Protein AF-A0A0B8QHE0-F1 (afdb_monomer_lite)

Organism: NCBI:txid1481914

Sequence (255 aa):
MIDMDGERELISIKSGGNVIGGNTIFESTALISLRHGKENTVENNVILGNEKRLTGGMRIYDEDHVIRNNYISGTRGRDGLIEGNADLRGGIVINTGIIDVANGEQLDQAVKGKELNKQWTPKNITIENNTLVDTEWGIVYGNQTHRVSLFNNDEVENIFGGVDIHFKKNLVDNSANPEFVSVRATADFPLKGATYSDEVYVGKVTESQLVDNYSTELPVMTNDRGFESAEGVGADTSKLNIITADVAGPTYVLK

Foldseek 3Di:
DEQQADDQASAEDAEADEEAEQEEAALYLYEHEPFHYEHYEYEQYEAHNVLRANGEYHEDFDEHYEAAQYEHENYHDADDPDAQPLSGGWHYEQAKFQFDVVVPDAQDCPDQLRHRNGTHHYEQYEHFQAEYYQILHAYEWHDGWHASDPPGRDTRDGIATHEQYEYYQAAQDPVVPQQRANYHADPNHQYHNYDYYAAEGAHDHPPCVSPPDYHNDDADWDADVNDTDHPPGHHDCVSHDNDDPVHDDDPDDDD

Secondary structure (DSSP, 8-state):
-BS--SSSEEEEEESSS-EEES-EEES-S-EEEEEE-SS-EEES-EEE-TT-BT---EEE-SBS-EEES-EEES-B-SB-SSTTS--B-SSEEE--BSS-GGGT----TTSTT--TTS----EEEEEES-EEES-SEEEEE-----EEETTEEEEPS--B--EEEEEES-EEE-TTSTTSEEEE--SSSPPBS-EEESEEEESEEETGGGS-SEE-SPP-EEEETTEEEETTBS--GGG-----TTTSS-S----

InterPro domains:
  IPR006626 Parallel beta-helix repeat [SM00710] (37-61)
  IPR006626 Parallel beta-helix repeat [SM00710] (62-96)
  IPR006626 Parallel beta-helix repeat [SM00710] (122-143)
  IPR011050 Pectin lyase fold/virulence factor [SSF51126] (2-182)
  IPR012334 Pectin lyase fold [G3DSA:2.160.20.10] (1-254)
  IPR039513 PL-6 family [PF14592] (4-79)

Structure (mmCIF, N/CA/C/O backbone):
data_AF-A0A0B8QHE0-F1
#
_entry.id   AF-A0A0B8QHE0-F1
#
loop_
_atom_site.group_PDB
_atom_site.id
_atom_site.type_symbol
_atom_site.label_atom_id
_atom_site.label_alt_id
_atom_site.label_comp_id
_atom_site.label_asym_id
_atom_site.label_entity_id
_atom_site.label_seq_id
_atom_site.pdbx_PDB_ins_code
_atom_site.Cartn_x
_atom_site.Cartn_y
_atom_site.Cartn_z
_atom_site.occupancy
_atom_site.B_iso_or_equiv
_atom_site.auth_seq_id
_atom_site.auth_comp_id
_atom_site.auth_asym_id
_atom_site.auth_atom_id
_atom_site.pdbx_PDB_model_num
ATOM 1 N N . MET A 1 1 ? -2.003 -15.040 10.868 1.00 93.31 1 MET A N 1
ATOM 2 C CA . MET A 1 1 ? -0.544 -15.074 10.613 1.00 93.31 1 MET A CA 1
ATOM 3 C C . MET A 1 1 ? 0.130 -14.360 11.769 1.00 93.31 1 MET A C 1
ATOM 5 O O . MET A 1 1 ? -0.325 -13.273 12.098 1.00 93.31 1 MET A O 1
ATOM 9 N N . ILE A 1 2 ? 1.101 -14.993 12.430 1.00 96.88 2 ILE A N 1
ATOM 10 C CA . ILE A 1 2 ? 1.736 -14.502 13.666 1.00 96.88 2 ILE A CA 1
ATOM 11 C C . ILE A 1 2 ? 3.250 -14.660 13.501 1.00 96.88 2 ILE A C 1
ATOM 13 O O . ILE A 1 2 ? 3.669 -15.731 13.064 1.00 96.88 2 ILE A O 1
ATOM 17 N N . ASP A 1 3 ? 4.033 -13.619 13.806 1.00 98.19 3 ASP A N 1
ATOM 18 C CA . ASP A 1 3 ? 5.509 -13.627 13.744 1.00 98.19 3 ASP A CA 1
ATOM 19 C C . ASP A 1 3 ? 6.092 -14.154 12.418 1.00 98.19 3 ASP A C 1
ATOM 21 O O . ASP A 1 3 ? 7.099 -14.867 12.367 1.00 98.19 3 ASP A O 1
ATOM 25 N N . MET A 1 4 ? 5.439 -13.821 11.305 1.00 98.38 4 MET A N 1
ATOM 26 C CA . MET A 1 4 ? 5.862 -14.264 9.979 1.00 98.38 4 MET A CA 1
ATOM 27 C C . MET A 1 4 ? 6.946 -13.327 9.425 1.00 98.38 4 MET A C 1
ATOM 29 O O . MET A 1 4 ? 6.653 -12.397 8.675 1.00 98.38 4 MET A O 1
ATOM 33 N N . ASP A 1 5 ? 8.201 -13.595 9.789 1.00 98.44 5 ASP A N 1
ATOM 34 C CA . ASP A 1 5 ? 9.350 -12.690 9.590 1.00 98.44 5 ASP A CA 1
ATOM 35 C C . ASP A 1 5 ? 10.342 -13.155 8.503 1.00 98.44 5 ASP A C 1
ATOM 37 O O . ASP A 1 5 ? 11.548 -12.926 8.591 1.00 98.44 5 ASP A O 1
ATOM 41 N N . GLY A 1 6 ? 9.859 -13.878 7.490 1.00 98.44 6 GLY A N 1
ATOM 42 C CA . GLY A 1 6 ? 10.731 -14.536 6.509 1.00 98.44 6 GLY A CA 1
ATOM 43 C C . GLY A 1 6 ? 11.486 -13.576 5.581 1.00 98.44 6 GLY A C 1
ATOM 44 O O . GLY A 1 6 ? 12.691 -13.718 5.384 1.00 98.44 6 GLY A O 1
ATOM 45 N N . GLU A 1 7 ? 10.776 -12.622 4.978 1.00 98.50 7 GLU A N 1
ATOM 46 C CA . GLU A 1 7 ? 11.324 -11.647 4.027 1.00 98.50 7 GLU A CA 1
ATOM 47 C C . GLU A 1 7 ? 10.418 -10.400 3.938 1.00 98.50 7 GLU A C 1
ATOM 49 O O . GLU A 1 7 ? 9.557 -10.203 4.788 1.00 98.50 7 GLU A O 1
ATOM 54 N N . ARG A 1 8 ? 10.581 -9.535 2.927 1.00 98.44 8 ARG A N 1
ATOM 55 C CA . ARG A 1 8 ? 9.744 -8.323 2.791 1.00 98.44 8 ARG A CA 1
ATOM 56 C C . ARG A 1 8 ? 8.325 -8.624 2.297 1.00 98.44 8 ARG A C 1
ATOM 58 O O . ARG A 1 8 ? 7.416 -7.839 2.551 1.00 98.44 8 ARG A O 1
ATOM 65 N N . GLU A 1 9 ? 8.134 -9.729 1.578 1.00 98.69 9 GLU A N 1
ATOM 66 C CA . GLU A 1 9 ? 6.853 -10.151 0.998 1.00 98.69 9 GLU A CA 1
ATOM 67 C C . GLU A 1 9 ? 6.228 -11.286 1.835 1.00 98.69 9 GLU A C 1
ATOM 69 O O . GLU A 1 9 ? 6.624 -12.441 1.718 1.00 98.69 9 GLU A O 1
ATOM 74 N N . LEU A 1 10 ? 5.223 -10.974 2.663 1.00 98.69 10 LEU A N 1
ATOM 75 C CA . LEU A 1 10 ? 4.458 -11.965 3.436 1.00 98.69 10 LEU A CA 1
ATOM 76 C C . LEU A 1 10 ? 3.605 -12.843 2.518 1.00 98.69 10 LEU A C 1
ATOM 78 O O . LEU A 1 10 ? 3.578 -14.066 2.631 1.00 98.69 10 LEU A O 1
ATOM 82 N N . ILE A 1 11 ? 2.890 -12.179 1.610 1.00 98.75 11 ILE A N 1
ATOM 83 C CA . ILE A 1 11 ? 2.042 -12.786 0.586 1.00 98.75 11 ILE A CA 1
ATOM 84 C C . ILE A 1 11 ? 2.463 -12.157 -0.737 1.00 98.75 11 ILE A C 1
ATOM 86 O O . ILE A 1 11 ? 2.162 -10.992 -0.987 1.00 98.75 11 ILE A O 1
ATOM 90 N N . SER A 1 12 ? 3.191 -12.904 -1.568 1.00 98.81 12 SER A N 1
ATOM 91 C CA . SER A 1 12 ? 3.683 -12.416 -2.861 1.00 98.81 12 SER A CA 1
ATOM 92 C C . SER A 1 12 ? 2.727 -12.828 -3.981 1.00 98.81 12 SER A C 1
ATOM 94 O O . SER A 1 12 ? 2.722 -13.980 -4.419 1.00 98.81 12 SER A O 1
ATOM 96 N N . ILE A 1 13 ? 1.901 -11.887 -4.436 1.00 98.81 13 ILE A N 1
ATOM 97 C CA . ILE A 1 13 ? 0.932 -12.103 -5.514 1.00 98.81 13 ILE A CA 1
ATOM 98 C C . ILE A 1 13 ? 1.615 -11.882 -6.858 1.00 98.81 13 ILE A C 1
ATOM 100 O O . ILE A 1 13 ? 2.213 -10.831 -7.089 1.00 98.81 13 ILE A O 1
ATOM 104 N N . LYS A 1 14 ? 1.553 -12.896 -7.727 1.00 98.75 14 LYS A N 1
ATOM 105 C CA . LYS A 1 14 ? 2.216 -12.910 -9.043 1.00 98.75 14 LYS A CA 1
ATOM 106 C C . LYS A 1 14 ? 1.284 -13.357 -10.177 1.00 98.75 14 LYS A C 1
ATOM 108 O O . LYS A 1 14 ? 1.723 -13.959 -11.153 1.00 98.75 14 LYS A O 1
ATOM 113 N N . SER A 1 15 ? -0.008 -13.105 -10.011 1.00 98.81 15 SER A N 1
ATOM 114 C CA . SER A 1 15 ? -1.093 -13.393 -10.952 1.00 98.81 15 SER A CA 1
ATOM 115 C C . SER A 1 15 ? -2.196 -12.341 -10.777 1.00 98.81 15 SER A C 1
ATOM 117 O O . SER A 1 15 ? -2.111 -11.509 -9.872 1.00 98.81 15 SER A O 1
ATOM 119 N N . GLY A 1 16 ? -3.198 -12.338 -11.659 1.00 98.69 16 GLY A N 1
ATOM 120 C CA . GLY A 1 16 ? -4.299 -11.374 -11.602 1.00 98.69 16 GLY A CA 1
ATOM 121 C C . GLY A 1 16 ? -5.619 -11.943 -11.086 1.00 98.69 16 GLY A C 1
ATOM 122 O O . GLY A 1 16 ? -5.803 -13.161 -11.072 1.00 98.69 16 GLY A O 1
ATOM 123 N N . GLY A 1 17 ? -6.530 -11.054 -10.683 1.00 98.56 17 GLY A N 1
ATOM 124 C CA . GLY A 1 17 ? -7.884 -11.402 -10.238 1.00 98.56 17 GLY A CA 1
ATOM 125 C C . GLY A 1 17 ? -7.958 -12.087 -8.869 1.00 98.56 17 GLY A C 1
ATOM 126 O O . GLY A 1 17 ? -8.939 -12.771 -8.575 1.00 98.56 17 GLY A O 1
ATOM 127 N N . ASN A 1 18 ? -6.919 -11.969 -8.037 1.00 98.88 18 ASN A N 1
ATOM 128 C CA . ASN A 1 18 ? -6.885 -12.613 -6.725 1.00 98.88 18 ASN A CA 1
ATOM 129 C C . ASN A 1 18 ? -7.578 -11.758 -5.658 1.00 98.88 18 ASN A C 1
ATOM 131 O O . ASN A 1 18 ? -7.559 -10.528 -5.712 1.00 98.88 18 ASN A O 1
ATOM 135 N N . VAL A 1 19 ? -8.098 -12.421 -4.623 1.00 98.81 19 VAL A N 1
ATOM 136 C CA . VAL A 1 19 ? -8.623 -11.771 -3.416 1.00 98.81 19 VAL A CA 1
ATOM 137 C C . VAL A 1 19 ? -7.751 -12.141 -2.220 1.00 98.81 19 VAL A C 1
ATOM 139 O O . VAL A 1 19 ? -7.554 -13.317 -1.920 1.00 98.81 19 VAL A O 1
ATOM 142 N N . ILE A 1 20 ? -7.249 -11.123 -1.527 1.00 98.81 20 ILE A N 1
ATOM 143 C CA . ILE A 1 20 ? -6.460 -11.224 -0.304 1.00 98.81 20 ILE A CA 1
ATOM 144 C C . ILE A 1 20 ? -7.233 -10.479 0.777 1.00 98.81 20 ILE A C 1
ATOM 146 O O . ILE A 1 20 ? -7.034 -9.280 0.982 1.00 98.81 20 ILE A O 1
ATOM 150 N N . GLY A 1 21 ? -8.155 -11.172 1.447 1.00 98.31 21 GLY A N 1
ATOM 151 C CA . GLY A 1 21 ? -9.043 -10.503 2.389 1.00 98.31 21 GLY A CA 1
ATOM 152 C C . GLY A 1 21 ? -9.422 -11.278 3.637 1.00 98.31 21 GLY A C 1
ATOM 153 O O . GLY A 1 21 ? -9.330 -12.503 3.677 1.00 98.31 21 GLY A O 1
ATOM 154 N N . GLY A 1 22 ? -9.826 -10.528 4.667 1.00 98.50 22 GLY A N 1
ATOM 155 C CA . GLY A 1 22 ? -10.269 -11.064 5.959 1.00 98.50 22 GLY A CA 1
ATOM 156 C C . GLY A 1 22 ? -9.159 -11.678 6.817 1.00 98.50 22 GLY A C 1
ATOM 157 O O . GLY A 1 22 ? -9.446 -12.439 7.739 1.00 98.50 22 GLY A O 1
ATOM 158 N N . ASN A 1 23 ? -7.888 -11.403 6.516 1.00 98.81 23 ASN A N 1
ATOM 159 C CA . ASN A 1 23 ? -6.771 -11.983 7.254 1.00 98.81 23 ASN A CA 1
ATOM 160 C C . ASN A 1 23 ? -6.470 -11.183 8.524 1.00 98.81 23 ASN A C 1
ATOM 162 O O . ASN A 1 23 ? -6.482 -9.954 8.500 1.00 98.81 23 ASN A O 1
ATOM 166 N N . THR A 1 24 ? -6.078 -11.873 9.599 1.00 98.81 24 THR A N 1
ATOM 167 C CA . THR A 1 24 ? -5.360 -11.250 10.721 1.00 98.81 24 THR A CA 1
ATOM 168 C C . THR A 1 24 ? -3.862 -11.500 10.590 1.00 98.81 24 THR A C 1
ATOM 170 O O . THR A 1 24 ? -3.414 -12.654 10.541 1.00 98.81 24 THR A O 1
ATOM 173 N N . ILE A 1 25 ? -3.092 -10.416 10.532 1.00 98.88 25 ILE A N 1
ATOM 174 C CA . ILE A 1 25 ? -1.627 -10.410 10.487 1.00 98.88 25 ILE A CA 1
ATOM 175 C C . ILE A 1 25 ? -1.144 -9.719 11.757 1.00 98.88 25 ILE A C 1
ATOM 177 O O . ILE A 1 25 ? -1.375 -8.529 11.926 1.00 98.88 25 ILE A O 1
ATOM 181 N N . PHE A 1 26 ? -0.507 -10.464 12.653 1.00 98.88 26 PHE A N 1
ATOM 182 C CA . PHE A 1 26 ? -0.060 -9.979 13.956 1.00 98.88 26 PHE A CA 1
ATOM 183 C C . PHE A 1 26 ? 1.462 -10.087 14.053 1.00 98.88 26 PHE A C 1
ATOM 185 O O . PHE A 1 26 ? 2.026 -11.126 13.700 1.00 98.88 26 PHE A O 1
ATOM 192 N N . GLU A 1 27 ? 2.122 -9.004 14.469 1.00 98.69 27 GLU A N 1
ATOM 193 C CA . GLU A 1 27 ? 3.571 -8.946 14.724 1.00 98.69 27 GLU A CA 1
ATOM 194 C C . GLU A 1 27 ? 4.434 -9.528 13.589 1.00 98.69 27 GLU A C 1
ATOM 196 O O . GLU A 1 27 ? 5.489 -10.111 13.808 1.00 98.69 27 GLU A O 1
ATOM 201 N N . SER A 1 28 ? 3.995 -9.397 12.337 1.00 98.81 28 SER A N 1
ATOM 202 C CA . SER A 1 28 ? 4.704 -9.974 11.191 1.00 98.81 28 SER A CA 1
ATOM 203 C C . SER A 1 28 ? 5.486 -8.893 10.455 1.00 98.81 28 SER A C 1
ATOM 205 O O . SER A 1 28 ? 4.917 -7.920 9.959 1.00 98.81 28 SER A O 1
ATOM 207 N N . THR A 1 29 ? 6.801 -9.058 10.368 1.00 98.44 29 THR A N 1
ATOM 208 C CA . THR A 1 29 ? 7.733 -8.102 9.747 1.00 98.44 29 THR A CA 1
ATOM 209 C C . THR A 1 29 ? 7.825 -8.295 8.231 1.00 98.44 29 THR A C 1
ATOM 211 O O . THR A 1 29 ? 8.901 -8.262 7.636 1.00 98.44 29 THR A O 1
ATOM 214 N N . ALA A 1 30 ? 6.680 -8.502 7.587 1.00 98.44 30 ALA A N 1
ATOM 215 C CA . ALA A 1 30 ? 6.549 -8.767 6.162 1.00 98.44 30 ALA A CA 1
ATOM 216 C C . ALA A 1 30 ? 5.221 -8.182 5.650 1.00 98.44 30 ALA A C 1
ATOM 218 O O . ALA A 1 30 ? 4.232 -8.157 6.381 1.00 98.44 30 ALA A O 1
ATOM 219 N N . LEU A 1 31 ? 5.186 -7.698 4.404 1.00 98.88 31 LEU A N 1
ATOM 220 C CA . LEU A 1 31 ? 4.044 -6.965 3.840 1.00 98.88 31 LEU A CA 1
ATOM 221 C C . LEU A 1 31 ? 3.271 -7.820 2.830 1.00 98.88 31 LEU A C 1
ATOM 223 O O . LEU A 1 31 ? 3.856 -8.627 2.103 1.00 98.88 31 LEU A O 1
ATOM 227 N N . ILE A 1 32 ? 1.962 -7.593 2.700 1.00 98.94 32 ILE A N 1
ATOM 228 C CA . ILE A 1 32 ? 1.207 -8.075 1.534 1.00 98.94 32 ILE A CA 1
ATOM 229 C C . ILE A 1 32 ? 1.806 -7.409 0.288 1.00 98.94 32 ILE A C 1
ATOM 231 O O . ILE A 1 32 ? 1.894 -6.186 0.214 1.00 98.94 32 ILE A O 1
ATOM 235 N N . SER A 1 33 ? 2.245 -8.191 -0.694 1.00 98.94 33 SER A N 1
ATOM 236 C CA . SER A 1 33 ? 2.970 -7.682 -1.856 1.00 98.94 33 SER A CA 1
ATOM 237 C C . SER A 1 33 ? 2.224 -8.020 -3.137 1.00 98.94 33 SER A C 1
ATOM 239 O O . SER A 1 33 ? 2.295 -9.147 -3.631 1.00 98.94 33 SER A O 1
ATOM 241 N N . LEU A 1 34 ? 1.560 -7.019 -3.716 1.00 98.94 34 LEU A N 1
ATOM 242 C CA . LEU A 1 34 ? 1.032 -7.098 -5.076 1.00 98.94 34 LEU A CA 1
ATOM 243 C C . LEU A 1 34 ? 2.216 -6.940 -6.024 1.00 98.94 34 LEU A C 1
ATOM 245 O O . LEU A 1 34 ? 2.633 -5.830 -6.336 1.00 98.94 34 LEU A O 1
ATOM 249 N N . ARG A 1 35 ? 2.879 -8.061 -6.328 1.00 98.88 35 ARG A N 1
ATOM 250 C CA . ARG A 1 35 ? 4.207 -8.063 -6.944 1.00 98.88 35 ARG A CA 1
ATOM 251 C C . ARG A 1 35 ? 4.134 -8.100 -8.467 1.00 98.88 35 ARG A C 1
ATOM 253 O O . ARG A 1 35 ? 4.940 -7.418 -9.098 1.00 98.88 35 ARG A O 1
ATOM 260 N N . HIS A 1 36 ? 3.224 -8.897 -9.022 1.00 98.75 36 HIS A N 1
ATOM 261 C CA . HIS A 1 36 ? 2.894 -8.963 -10.448 1.00 98.75 36 HIS A CA 1
ATOM 262 C C . HIS A 1 36 ? 1.441 -9.408 -10.654 1.00 98.75 36 HIS A C 1
ATOM 264 O O . HIS A 1 36 ? 0.880 -10.114 -9.814 1.00 98.75 36 HIS A O 1
ATOM 270 N N . GLY A 1 37 ? 0.902 -9.112 -11.835 1.00 98.31 37 GLY A N 1
ATOM 271 C CA . GLY A 1 37 ? -0.467 -9.439 -12.222 1.00 98.31 37 GLY A CA 1
ATOM 272 C C . GLY A 1 37 ? -1.431 -8.329 -11.820 1.00 98.31 37 GLY A C 1
ATOM 273 O O . GLY A 1 37 ? -1.129 -7.571 -10.910 1.00 98.31 37 GLY A O 1
ATOM 274 N N . LYS A 1 38 ? -2.565 -8.228 -12.520 1.00 98.88 38 LYS A N 1
ATOM 275 C CA . LYS A 1 38 ? -3.510 -7.094 -12.467 1.00 98.88 38 LYS A CA 1
ATOM 276 C C . LYS A 1 38 ? -4.799 -7.434 -11.721 1.00 98.88 38 LYS A C 1
ATOM 278 O O . LYS A 1 38 ? -5.081 -8.606 -11.494 1.00 98.88 38 LYS A O 1
ATOM 283 N N . GLU A 1 39 ? -5.597 -6.433 -11.364 1.00 98.81 39 GLU A N 1
ATOM 284 C CA . GLU A 1 39 ? -6.972 -6.644 -10.862 1.00 98.81 39 GLU A CA 1
ATOM 285 C C . GLU A 1 39 ? -7.056 -7.450 -9.546 1.00 98.81 39 GLU A C 1
ATOM 287 O O . GLU A 1 39 ? -7.991 -8.211 -9.303 1.00 98.81 39 GLU A O 1
ATOM 292 N N . ASN A 1 40 ? -6.054 -7.319 -8.675 1.00 98.94 40 ASN A N 1
ATOM 293 C CA . ASN A 1 40 ? -6.068 -7.930 -7.348 1.00 98.94 40 ASN A CA 1
ATOM 294 C C . ASN A 1 40 ? -6.814 -7.051 -6.335 1.00 98.94 40 ASN A C 1
ATOM 296 O O . ASN A 1 40 ? -6.691 -5.827 -6.346 1.00 98.94 40 ASN A O 1
ATOM 300 N N . THR A 1 41 ? -7.538 -7.684 -5.415 1.00 98.94 41 THR A N 1
ATOM 301 C CA . THR A 1 41 ? -8.246 -7.009 -4.320 1.00 98.94 41 THR A CA 1
ATOM 302 C C . THR A 1 41 ? -7.621 -7.373 -2.976 1.00 98.94 41 THR A C 1
ATOM 304 O O . THR A 1 41 ? -7.530 -8.552 -2.634 1.00 98.94 41 THR A O 1
ATOM 307 N N . VAL A 1 42 ? -7.217 -6.370 -2.194 1.00 98.94 42 VAL A N 1
ATOM 308 C CA . VAL A 1 42 ? -6.755 -6.510 -0.805 1.00 98.94 42 VAL A CA 1
ATOM 309 C C . VAL A 1 42 ? -7.776 -5.834 0.102 1.00 98.94 42 VAL A C 1
ATOM 311 O O . VAL A 1 42 ? -7.823 -4.602 0.160 1.00 98.94 42 VAL A O 1
ATOM 314 N N . GLU A 1 43 ? -8.615 -6.618 0.786 1.00 98.88 43 GLU A N 1
ATOM 315 C CA . GLU A 1 43 ? -9.741 -6.047 1.533 1.00 98.88 43 GLU A CA 1
ATOM 316 C C . GLU A 1 43 ? -10.054 -6.667 2.896 1.00 98.88 43 GLU A C 1
ATOM 318 O O . GLU A 1 43 ? -9.880 -7.860 3.116 1.00 98.88 43 GLU A O 1
ATOM 323 N N . ASN A 1 44 ? -10.579 -5.858 3.820 1.00 98.88 44 ASN A N 1
ATOM 324 C CA . ASN A 1 44 ? -11.037 -6.306 5.144 1.00 98.88 44 ASN A CA 1
ATOM 325 C C . ASN A 1 44 ? -9.956 -7.016 5.983 1.00 98.88 44 ASN A C 1
ATOM 327 O O . ASN A 1 44 ? -10.277 -7.832 6.847 1.00 98.88 44 ASN A O 1
ATOM 331 N N . ASN A 1 45 ? -8.671 -6.758 5.722 1.00 98.94 45 ASN A N 1
ATOM 332 C CA . ASN A 1 45 ? -7.591 -7.320 6.527 1.00 98.94 45 ASN A CA 1
ATOM 333 C C . ASN A 1 45 ? -7.405 -6.510 7.812 1.00 98.94 45 ASN A C 1
ATOM 335 O O . ASN A 1 45 ? -7.521 -5.284 7.808 1.00 98.94 45 ASN A O 1
ATOM 339 N N . VAL A 1 46 ? -7.060 -7.205 8.893 1.00 98.88 46 VAL A N 1
ATOM 340 C CA . VAL A 1 46 ? -6.673 -6.624 10.180 1.00 98.88 46 VAL A CA 1
ATOM 341 C C . VAL A 1 46 ? -5.182 -6.876 10.380 1.00 98.88 46 VAL A C 1
ATOM 343 O O . VAL A 1 46 ? -4.749 -8.011 10.584 1.00 98.88 46 VAL A O 1
ATOM 346 N N . ILE A 1 47 ? -4.385 -5.817 10.286 1.00 98.94 47 ILE A N 1
ATOM 347 C CA . ILE A 1 47 ? -2.926 -5.856 10.358 1.00 98.94 47 ILE A CA 1
ATOM 348 C C . ILE A 1 47 ? -2.488 -5.131 11.626 1.00 98.94 47 ILE A C 1
ATOM 350 O O . ILE A 1 47 ? -2.663 -3.925 11.762 1.00 98.94 47 ILE A O 1
ATOM 354 N N . LEU A 1 48 ? -1.925 -5.881 12.563 1.00 98.88 48 LEU A N 1
ATOM 355 C CA . LEU A 1 48 ? -1.551 -5.426 13.893 1.00 98.88 48 LEU A CA 1
ATOM 356 C C . LEU A 1 48 ? -0.037 -5.566 14.040 1.00 98.88 48 LEU A C 1
ATOM 358 O O . LEU A 1 48 ? 0.480 -6.650 14.310 1.00 98.88 48 LEU A O 1
ATOM 362 N N . GLY A 1 49 ? 0.680 -4.466 13.830 1.00 98.88 49 GLY A N 1
ATOM 363 C CA . GLY A 1 49 ? 2.131 -4.419 13.980 1.00 98.88 49 GLY A CA 1
ATOM 364 C C . GLY A 1 49 ? 2.588 -4.552 15.433 1.00 98.88 49 GLY A C 1
ATOM 365 O O . GLY A 1 49 ? 3.694 -5.031 15.667 1.00 98.88 49 GLY A O 1
ATOM 366 N N . ASN A 1 50 ? 1.735 -4.162 16.389 1.00 98.69 50 ASN A N 1
ATOM 367 C CA . ASN A 1 50 ? 2.022 -4.149 17.830 1.00 98.69 50 ASN A CA 1
ATOM 368 C C . ASN A 1 50 ? 3.388 -3.523 18.161 1.00 98.69 50 ASN A C 1
ATOM 370 O O . ASN A 1 50 ? 4.166 -4.030 18.964 1.00 98.69 50 ASN A O 1
ATOM 374 N N . GLU A 1 51 ? 3.713 -2.445 17.451 1.00 98.81 51 GLU A N 1
ATOM 375 C CA . GLU A 1 51 ? 4.953 -1.682 17.568 1.00 98.81 51 GLU A CA 1
ATOM 376 C C . GLU A 1 51 ? 6.237 -2.460 17.232 1.00 98.81 51 GLU A C 1
ATOM 378 O O . GLU A 1 51 ? 7.350 -1.942 17.368 1.00 98.81 51 GLU A O 1
ATOM 383 N N . LYS A 1 52 ? 6.123 -3.695 16.731 1.00 98.81 52 LYS A N 1
ATOM 384 C CA . LYS A 1 52 ? 7.277 -4.485 16.313 1.00 98.81 52 LYS A CA 1
ATOM 385 C C . LYS A 1 52 ? 7.947 -3.820 15.114 1.00 98.81 52 LYS A C 1
ATOM 387 O O . LYS A 1 52 ? 7.307 -3.440 14.131 1.00 98.81 52 LYS A O 1
ATOM 392 N N . ARG A 1 53 ? 9.272 -3.684 15.187 1.00 98.56 53 ARG A N 1
ATOM 393 C CA . ARG A 1 53 ? 10.094 -3.047 14.150 1.00 98.56 53 ARG A CA 1
ATOM 394 C C . ARG A 1 53 ? 9.934 -3.756 12.799 1.00 98.56 53 ARG A C 1
ATOM 396 O O . ARG A 1 53 ? 9.953 -4.979 12.748 1.00 98.56 53 ARG A O 1
ATOM 403 N N . LEU A 1 54 ? 9.892 -2.981 11.715 1.00 98.62 54 LEU A N 1
ATOM 404 C CA . LEU A 1 54 ? 9.762 -3.434 10.321 1.00 98.62 54 LEU A CA 1
ATOM 405 C C . LEU A 1 54 ? 8.425 -4.114 9.983 1.00 98.62 54 LEU A C 1
ATOM 407 O O . LEU A 1 54 ? 8.319 -4.787 8.957 1.00 98.62 54 LEU A O 1
ATOM 411 N N . THR A 1 55 ? 7.397 -3.931 10.802 1.00 98.88 55 THR A N 1
ATOM 412 C CA . THR A 1 55 ? 6.022 -4.286 10.433 1.00 98.88 55 THR A CA 1
ATOM 413 C C . THR A 1 55 ? 5.454 -3.286 9.425 1.00 98.88 55 THR A C 1
ATOM 415 O O . THR A 1 55 ? 5.912 -2.151 9.308 1.00 98.88 55 THR A O 1
ATOM 418 N N . GLY A 1 56 ? 4.445 -3.707 8.672 1.00 98.81 56 GLY A N 1
ATOM 419 C CA . GLY A 1 56 ? 3.777 -2.873 7.679 1.00 98.81 56 GLY A CA 1
ATOM 420 C C . GLY A 1 56 ? 2.500 -3.539 7.190 1.00 98.81 56 GLY A C 1
ATOM 421 O O . GLY A 1 56 ? 2.171 -4.642 7.622 1.00 98.81 56 GLY A O 1
ATOM 422 N N . GLY A 1 57 ? 1.783 -2.872 6.289 1.00 98.88 57 GLY A N 1
ATOM 423 C CA . GLY A 1 57 ? 0.579 -3.425 5.679 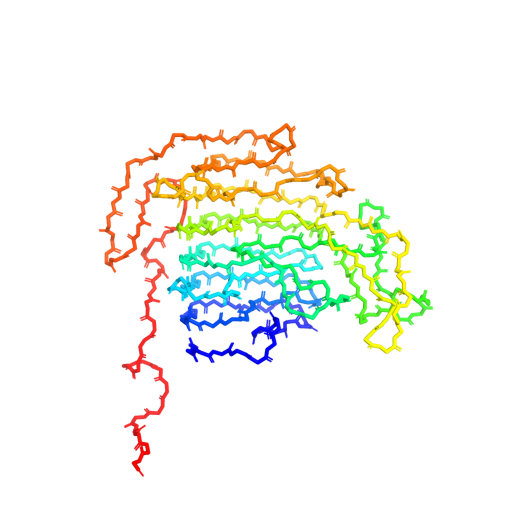1.00 98.88 57 GLY A CA 1
ATOM 424 C C . GLY A 1 57 ? 0.869 -4.063 4.330 1.00 98.88 57 GLY A C 1
ATOM 425 O O . GLY A 1 57 ? 1.037 -5.280 4.221 1.00 98.88 57 GLY A O 1
ATOM 426 N N . MET A 1 58 ? 0.923 -3.239 3.286 1.00 98.81 58 MET A N 1
ATOM 427 C CA . MET A 1 58 ? 1.042 -3.713 1.908 1.00 98.81 58 MET A CA 1
ATOM 428 C C . MET A 1 58 ? 1.911 -2.832 1.016 1.00 98.81 58 MET A C 1
ATOM 430 O O . MET A 1 58 ? 2.094 -1.645 1.277 1.00 98.81 58 MET A O 1
ATOM 434 N N . ARG A 1 59 ? 2.420 -3.428 -0.065 1.00 98.94 59 ARG A N 1
ATOM 435 C CA . ARG A 1 59 ? 3.220 -2.773 -1.104 1.00 98.94 59 ARG A CA 1
ATOM 436 C C . ARG A 1 59 ? 2.747 -3.166 -2.499 1.00 98.94 59 ARG A C 1
ATOM 438 O O . ARG A 1 59 ? 2.407 -4.326 -2.740 1.00 98.94 59 ARG A O 1
ATOM 445 N N . ILE A 1 60 ? 2.731 -2.193 -3.404 1.00 98.94 60 ILE A N 1
ATOM 446 C CA . ILE A 1 60 ? 1.935 -2.260 -4.632 1.00 98.94 60 ILE A CA 1
ATOM 447 C C . ILE A 1 60 ? 2.820 -2.053 -5.864 1.00 98.94 60 ILE A C 1
ATOM 449 O O . ILE A 1 60 ? 3.570 -1.081 -5.929 1.00 98.94 60 ILE A O 1
ATOM 453 N N . TYR A 1 61 ? 2.714 -2.969 -6.824 1.00 98.94 61 TYR A N 1
ATOM 454 C CA . TYR A 1 61 ? 3.126 -2.862 -8.228 1.00 98.94 61 TYR A CA 1
ATOM 455 C C . TYR A 1 61 ? 1.917 -3.132 -9.130 1.00 98.94 61 TYR A C 1
ATOM 457 O O . TYR A 1 61 ? 0.880 -3.544 -8.623 1.00 98.94 61 TYR A O 1
ATOM 465 N N . ASP A 1 62 ? 2.099 -2.988 -10.446 1.00 98.88 62 ASP A N 1
ATOM 466 C CA . ASP A 1 62 ? 1.140 -3.423 -11.477 1.00 98.88 62 ASP A CA 1
ATOM 467 C C . ASP A 1 62 ? -0.201 -2.656 -11.442 1.00 98.88 62 ASP A C 1
ATOM 469 O O . ASP A 1 62 ? -0.286 -1.587 -10.841 1.00 98.88 62 ASP A O 1
ATOM 473 N N . GLU A 1 63 ? -1.212 -3.109 -12.186 1.00 98.94 63 GLU A N 1
ATOM 474 C CA . GLU A 1 63 ? -2.388 -2.284 -12.511 1.00 98.94 63 GLU A CA 1
ATOM 475 C C . GLU A 1 63 ? -3.713 -2.781 -11.904 1.00 98.94 63 GLU A C 1
ATOM 477 O O . GLU A 1 63 ? -3.897 -3.965 -11.598 1.00 98.94 63 GLU A O 1
ATOM 482 N N . ASP A 1 64 ? -4.665 -1.853 -11.779 1.00 98.94 64 ASP A N 1
ATOM 483 C CA . ASP A 1 64 ? -6.094 -2.115 -11.540 1.00 98.94 64 ASP A CA 1
ATOM 484 C C . ASP A 1 64 ? -6.418 -2.731 -10.168 1.00 98.94 64 ASP A C 1
ATOM 486 O O . ASP A 1 64 ? -7.419 -3.424 -9.982 1.00 98.94 64 ASP A O 1
ATOM 490 N N . HIS A 1 65 ? -5.549 -2.521 -9.182 1.00 98.94 65 HIS A N 1
ATOM 491 C CA . HIS A 1 65 ? -5.730 -3.063 -7.839 1.00 98.94 65 HIS A CA 1
ATOM 492 C C . HIS A 1 65 ? -6.730 -2.270 -7.005 1.00 98.94 65 HIS A C 1
ATOM 494 O O . HIS A 1 65 ? -6.814 -1.044 -7.089 1.00 98.94 65 HIS A O 1
ATOM 500 N N . VAL A 1 66 ? -7.431 -2.985 -6.126 1.00 98.94 66 VAL A N 1
ATOM 501 C CA . VAL A 1 66 ? -8.344 -2.404 -5.140 1.00 98.94 66 VAL A CA 1
ATOM 502 C C . VAL A 1 66 ? -7.821 -2.693 -3.741 1.00 98.94 66 VAL A C 1
ATOM 504 O O . VAL A 1 66 ? -7.705 -3.847 -3.332 1.00 98.94 66 VAL A O 1
ATOM 507 N N . ILE A 1 67 ? -7.530 -1.636 -2.993 1.00 98.94 67 ILE A N 1
ATOM 508 C CA . ILE A 1 67 ? -7.078 -1.668 -1.607 1.00 98.94 67 ILE A CA 1
ATOM 509 C C . ILE A 1 67 ? -8.169 -1.048 -0.746 1.00 98.94 67 ILE A C 1
ATOM 511 O O . ILE A 1 67 ? -8.337 0.175 -0.734 1.00 98.94 67 ILE A O 1
ATOM 515 N N . ARG A 1 68 ? -8.941 -1.882 -0.045 1.00 98.94 68 ARG A N 1
ATOM 516 C CA . ARG A 1 68 ? -10.186 -1.418 0.567 1.00 98.94 68 ARG A CA 1
ATOM 517 C C . ARG A 1 68 ? -10.442 -1.919 1.975 1.00 98.94 68 ARG A C 1
ATOM 519 O O . ARG A 1 68 ? -10.354 -3.111 2.236 1.00 98.94 68 ARG A O 1
ATOM 526 N N . ASN A 1 69 ? -10.911 -1.037 2.854 1.00 98.94 69 ASN A N 1
ATOM 527 C CA . ASN A 1 69 ? -11.452 -1.439 4.157 1.00 98.94 69 ASN A CA 1
ATOM 528 C C . ASN A 1 69 ? -10.460 -2.243 5.010 1.00 98.94 69 ASN A C 1
ATOM 530 O O . ASN A 1 69 ? -10.860 -3.129 5.758 1.00 98.94 69 ASN A O 1
ATOM 534 N N . ASN A 1 70 ? -9.160 -1.981 4.868 1.00 98.94 70 ASN A N 1
ATOM 535 C CA . ASN A 1 70 ? -8.142 -2.597 5.709 1.00 98.94 70 ASN A CA 1
ATOM 536 C C . ASN A 1 70 ? -7.944 -1.757 6.973 1.00 98.94 70 ASN A C 1
ATOM 538 O O . ASN A 1 70 ? -7.973 -0.527 6.916 1.00 98.94 70 ASN A O 1
ATOM 542 N N . TYR A 1 71 ? -7.711 -2.432 8.094 1.00 98.94 71 TYR A N 1
ATOM 543 C CA . TYR A 1 71 ? -7.346 -1.817 9.364 1.00 98.94 71 TYR A CA 1
ATOM 544 C C . TYR A 1 71 ? -5.896 -2.155 9.677 1.00 98.94 71 TYR A C 1
ATOM 546 O O . TYR A 1 71 ? -5.553 -3.329 9.812 1.00 98.94 71 TYR A O 1
ATOM 554 N N . ILE A 1 72 ? -5.040 -1.144 9.761 1.00 98.94 72 ILE A N 1
ATOM 555 C CA . ILE A 1 72 ? -3.595 -1.299 9.929 1.00 98.94 72 ILE A CA 1
ATOM 556 C C . ILE A 1 72 ? -3.186 -0.489 11.148 1.00 98.94 72 ILE A C 1
ATOM 558 O O . ILE A 1 72 ? -3.418 0.714 11.183 1.00 98.94 72 ILE A O 1
ATOM 562 N N . SER A 1 73 ? -2.595 -1.124 12.154 1.00 98.88 73 SER A N 1
ATOM 563 C CA . SER A 1 73 ? -2.306 -0.442 13.411 1.00 98.88 73 SER A CA 1
ATOM 564 C C . SER A 1 73 ? -0.952 -0.796 14.003 1.00 98.88 73 SER A C 1
ATOM 566 O O . SER A 1 73 ? -0.514 -1.947 13.923 1.00 98.88 73 SER A O 1
ATOM 568 N N . GLY A 1 74 ? -0.290 0.200 14.598 1.00 98.81 74 GLY A N 1
ATOM 569 C CA . GLY A 1 74 ? 0.931 0.014 15.379 1.00 98.81 74 GLY A CA 1
ATOM 570 C C . GLY A 1 74 ? 2.122 -0.462 14.548 1.00 98.81 74 GLY A C 1
ATOM 571 O O . GLY A 1 74 ? 2.930 -1.248 15.037 1.00 98.81 74 GLY A O 1
ATOM 572 N N . THR A 1 75 ? 2.223 -0.075 13.273 1.00 98.94 75 THR A N 1
ATOM 573 C CA . THR A 1 75 ? 3.341 -0.492 12.407 1.00 98.94 75 THR A CA 1
ATOM 574 C C . THR A 1 75 ? 4.553 0.429 12.555 1.00 98.94 75 THR A C 1
ATOM 576 O O . THR A 1 75 ? 4.395 1.634 12.782 1.00 98.94 75 THR A O 1
ATOM 579 N N . ARG A 1 76 ? 5.767 -0.119 12.398 1.00 98.88 76 ARG A N 1
ATOM 580 C CA . ARG A 1 76 ? 7.041 0.600 12.603 1.00 98.88 76 ARG A CA 1
ATOM 581 C C . ARG A 1 76 ? 8.075 0.309 11.520 1.00 98.88 76 ARG A C 1
ATOM 583 O O . ARG A 1 76 ? 8.210 -0.825 11.069 1.00 98.88 76 ARG A O 1
ATOM 590 N N . GLY A 1 77 ? 8.930 1.289 11.246 1.00 98.31 77 GLY A N 1
ATOM 591 C CA . GLY A 1 77 ? 10.098 1.187 10.377 1.00 98.31 77 GLY A CA 1
ATOM 592 C C . GLY A 1 77 ? 9.793 1.376 8.890 1.00 98.31 77 GLY A C 1
ATOM 593 O O . GLY A 1 77 ? 8.760 0.951 8.383 1.00 98.31 77 GLY A O 1
ATOM 594 N N . ARG A 1 78 ? 10.738 2.009 8.188 1.00 98.56 78 ARG A N 1
ATOM 595 C CA . ARG A 1 78 ? 10.623 2.347 6.761 1.00 98.56 78 ARG A CA 1
ATOM 596 C C . ARG A 1 78 ? 11.500 1.488 5.865 1.00 98.56 78 ARG A C 1
ATOM 598 O O . ARG A 1 78 ? 11.038 0.986 4.849 1.00 98.56 78 ARG A O 1
ATOM 605 N N . ASP A 1 79 ? 12.768 1.360 6.230 1.00 98.56 79 ASP A N 1
ATOM 606 C CA . ASP A 1 79 ? 13.775 0.753 5.367 1.00 98.56 79 ASP A CA 1
ATOM 607 C C . ASP A 1 79 ? 14.049 -0.674 5.833 1.00 98.56 79 ASP A C 1
ATOM 609 O O . ASP A 1 79 ? 14.424 -0.911 6.987 1.00 98.56 79 ASP A O 1
ATOM 613 N N . GLY A 1 80 ? 13.851 -1.630 4.928 1.00 98.06 80 GLY A N 1
ATOM 614 C CA . GLY A 1 80 ? 14.299 -2.998 5.124 1.00 98.06 80 GLY A CA 1
ATOM 615 C C . GLY A 1 80 ? 15.809 -3.091 5.329 1.00 98.06 80 GLY A C 1
ATOM 616 O O . GLY A 1 80 ? 16.576 -2.219 4.928 1.00 98.06 80 GLY A O 1
ATOM 617 N N . LEU A 1 81 ? 16.254 -4.190 5.937 1.00 97.88 81 LEU A N 1
ATOM 618 C CA . LEU A 1 81 ? 17.667 -4.370 6.292 1.00 97.88 81 LEU A CA 1
ATOM 619 C C . LEU A 1 81 ? 18.571 -4.693 5.091 1.00 97.88 81 LEU A C 1
ATOM 621 O O . LEU A 1 81 ? 19.790 -4.599 5.211 1.00 97.88 81 LEU A O 1
ATOM 625 N N . ILE A 1 82 ? 17.995 -5.116 3.962 1.00 97.94 82 ILE A N 1
ATOM 626 C CA . ILE A 1 82 ? 18.733 -5.516 2.758 1.00 97.94 82 ILE A CA 1
ATOM 627 C C . ILE A 1 82 ? 18.443 -4.513 1.641 1.00 97.94 82 ILE A C 1
ATOM 629 O O . ILE A 1 82 ? 17.333 -4.461 1.106 1.00 97.94 82 ILE A O 1
ATOM 633 N N . GLU A 1 83 ? 19.461 -3.739 1.273 1.00 97.12 83 GLU A N 1
ATOM 634 C CA . GLU A 1 83 ? 19.394 -2.755 0.191 1.00 97.12 83 GLU A CA 1
ATOM 635 C C . GLU A 1 83 ? 19.214 -3.400 -1.196 1.00 97.12 83 GLU A C 1
ATOM 637 O O . GLU A 1 83 ? 19.471 -4.585 -1.404 1.00 97.12 83 GLU A O 1
ATOM 642 N N . GLY A 1 84 ? 18.781 -2.603 -2.179 1.00 95.12 84 GLY A N 1
ATOM 643 C CA . GLY A 1 84 ? 18.678 -3.017 -3.587 1.00 95.12 84 GLY A CA 1
ATOM 644 C C . GLY A 1 84 ? 17.426 -3.827 -3.954 1.00 95.12 84 GLY A C 1
ATOM 645 O O . GLY A 1 84 ? 17.190 -4.077 -5.133 1.00 95.12 84 GLY A O 1
ATOM 646 N N . ASN A 1 85 ? 16.588 -4.183 -2.976 1.00 95.88 85 ASN A N 1
ATOM 647 C CA . ASN A 1 85 ? 15.380 -4.997 -3.184 1.00 95.88 85 ASN A CA 1
ATOM 648 C C . ASN A 1 85 ? 14.067 -4.193 -3.201 1.00 95.88 85 ASN A C 1
ATOM 650 O O . ASN A 1 85 ? 12.982 -4.783 -3.161 1.00 95.88 85 ASN A O 1
ATOM 654 N N . ALA A 1 86 ? 14.157 -2.858 -3.224 1.00 97.56 86 ALA A N 1
ATOM 655 C CA . ALA A 1 86 ? 13.016 -1.951 -3.083 1.00 97.56 86 ALA A CA 1
ATOM 656 C C . ALA A 1 86 ? 12.146 -2.260 -1.839 1.00 97.56 86 ALA A C 1
ATOM 658 O O . ALA A 1 86 ? 10.912 -2.176 -1.890 1.00 97.56 86 ALA A O 1
ATOM 659 N N . ASP A 1 87 ? 12.795 -2.649 -0.731 1.00 98.62 87 ASP A N 1
ATOM 660 C CA . ASP A 1 87 ? 12.173 -2.959 0.564 1.00 98.62 87 ASP A CA 1
ATOM 661 C C . ASP A 1 87 ? 11.864 -1.677 1.349 1.00 98.62 87 ASP A C 1
ATOM 663 O O . ASP A 1 87 ? 12.493 -1.353 2.357 1.00 98.62 87 ASP A O 1
ATOM 667 N N . LEU A 1 88 ? 10.912 -0.923 0.807 1.00 98.81 88 LEU A N 1
ATOM 668 C CA . LEU A 1 88 ? 10.295 0.224 1.451 1.00 98.81 88 LEU A CA 1
ATOM 669 C C . LEU A 1 88 ? 9.004 -0.229 2.134 1.00 98.81 88 LEU A C 1
ATOM 671 O O . LEU A 1 88 ? 8.194 -0.936 1.526 1.00 98.81 88 LEU A O 1
ATOM 675 N N . ARG A 1 89 ? 8.819 0.192 3.383 1.00 98.88 89 ARG A N 1
ATOM 676 C CA . ARG A 1 89 ? 7.745 -0.248 4.273 1.00 98.88 89 ARG A CA 1
ATOM 677 C C . ARG A 1 89 ? 6.907 0.924 4.775 1.00 98.88 89 ARG A C 1
ATOM 679 O O . ARG A 1 89 ? 7.332 2.078 4.754 1.00 98.88 89 ARG A O 1
ATOM 686 N N . GLY A 1 90 ? 5.699 0.582 5.201 1.00 98.88 90 GLY A N 1
ATOM 687 C CA . GLY A 1 90 ? 4.675 1.473 5.728 1.00 98.88 90 GLY A CA 1
ATOM 688 C C . GLY A 1 90 ? 3.335 0.743 5.804 1.00 98.88 90 GLY A C 1
ATOM 689 O O . GLY A 1 90 ? 3.263 -0.463 5.541 1.00 98.88 90 GLY A O 1
ATOM 690 N N . GLY A 1 91 ? 2.268 1.462 6.139 1.00 98.88 91 GLY A N 1
ATOM 691 C CA . GLY A 1 91 ? 0.908 0.936 6.088 1.00 98.88 91 GLY A CA 1
ATOM 692 C C . GLY A 1 91 ? 0.513 0.561 4.659 1.00 98.88 91 GLY A C 1
ATOM 693 O O . GLY A 1 91 ? 0.224 -0.603 4.379 1.00 98.88 91 GLY A O 1
ATOM 694 N N . ILE A 1 92 ? 0.568 1.520 3.732 1.00 98.94 92 ILE A N 1
ATOM 695 C CA . ILE A 1 92 ? 0.282 1.297 2.306 1.00 98.94 92 ILE A CA 1
ATOM 696 C C . ILE A 1 92 ? 1.381 1.948 1.468 1.00 98.94 92 ILE A C 1
ATOM 698 O O . ILE A 1 92 ? 1.516 3.167 1.459 1.00 98.94 92 ILE A O 1
ATOM 702 N N . VAL A 1 93 ? 2.162 1.144 0.747 1.00 98.94 93 VAL A N 1
ATOM 703 C CA . VAL A 1 93 ? 3.284 1.612 -0.079 1.00 98.94 93 VAL A CA 1
ATOM 704 C C . VAL A 1 93 ? 2.938 1.505 -1.563 1.00 98.94 93 VAL A C 1
ATOM 706 O O . VAL A 1 93 ? 2.723 0.409 -2.085 1.00 98.94 93 VAL A O 1
ATOM 709 N N . ILE A 1 94 ? 2.946 2.637 -2.264 1.00 98.94 94 ILE A N 1
ATOM 71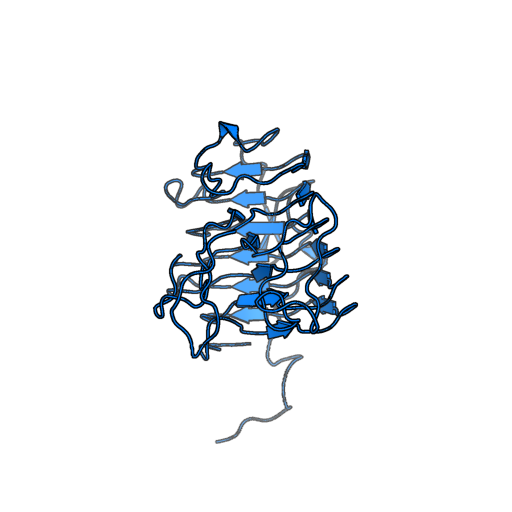0 C CA . ILE A 1 94 ? 2.827 2.699 -3.724 1.00 98.94 94 ILE A CA 1
ATOM 711 C C . ILE A 1 94 ? 4.247 2.701 -4.288 1.00 98.94 94 ILE A C 1
ATOM 713 O O . ILE A 1 94 ? 4.920 3.727 -4.230 1.00 98.94 94 ILE A O 1
ATOM 717 N N . ASN A 1 95 ? 4.746 1.562 -4.775 1.00 98.94 95 ASN A N 1
ATOM 718 C CA . ASN A 1 95 ? 6.145 1.470 -5.202 1.00 98.94 95 ASN A CA 1
ATOM 719 C C . ASN A 1 95 ? 6.411 2.307 -6.462 1.00 98.94 95 ASN A C 1
ATOM 721 O O . ASN A 1 95 ? 5.524 2.517 -7.286 1.00 98.94 95 ASN A O 1
ATOM 725 N N . THR A 1 96 ? 7.663 2.714 -6.660 1.00 98.88 96 THR A N 1
ATOM 726 C CA . THR A 1 96 ? 8.136 3.108 -7.995 1.00 98.88 96 THR A CA 1
ATOM 727 C C . THR A 1 96 ? 8.303 1.882 -8.885 1.00 98.88 96 THR A C 1
ATOM 729 O O . THR A 1 96 ? 8.609 0.806 -8.374 1.00 98.88 96 THR A O 1
ATOM 732 N N . GLY A 1 97 ? 8.182 2.028 -10.204 1.00 98.81 97 GLY A N 1
ATOM 733 C CA . GLY A 1 97 ? 8.527 0.988 -11.181 1.00 98.81 97 GLY A CA 1
ATOM 734 C C . GLY A 1 97 ? 9.525 1.471 -12.230 1.00 98.81 97 GLY A C 1
ATOM 735 O O . GLY A 1 97 ? 10.068 2.569 -12.121 1.00 98.81 97 GLY A O 1
ATOM 736 N N . ILE A 1 98 ? 9.782 0.635 -13.238 1.00 98.75 98 ILE A N 1
ATOM 737 C CA . ILE A 1 98 ? 10.811 0.880 -14.268 1.00 98.75 98 ILE A CA 1
ATOM 738 C C . ILE A 1 98 ? 10.238 1.135 -15.673 1.00 98.75 98 ILE A C 1
ATOM 740 O O . ILE A 1 98 ? 10.981 1.162 -16.659 1.00 98.75 98 ILE A O 1
ATOM 744 N N . ILE A 1 99 ? 8.913 1.267 -15.781 1.00 98.75 99 ILE A N 1
ATOM 745 C CA . ILE A 1 99 ? 8.212 1.453 -17.056 1.00 98.75 99 ILE A CA 1
ATOM 746 C C . ILE A 1 99 ? 7.258 2.645 -17.036 1.00 98.75 99 ILE A C 1
ATOM 748 O O . ILE A 1 99 ? 6.617 2.935 -16.024 1.00 98.75 99 ILE A O 1
ATOM 752 N N . ASP A 1 100 ? 7.143 3.319 -18.176 1.00 98.62 100 ASP A N 1
ATOM 753 C CA . ASP A 1 100 ? 6.310 4.509 -18.343 1.00 98.62 100 ASP A CA 1
ATOM 754 C C . ASP A 1 100 ? 4.846 4.147 -18.635 1.00 98.62 100 ASP A C 1
ATOM 756 O O . ASP A 1 100 ? 4.333 4.282 -19.750 1.00 98.62 100 ASP A O 1
ATOM 760 N N . VAL A 1 101 ? 4.152 3.654 -17.609 1.00 98.75 101 VAL A N 1
ATOM 761 C CA . VAL A 1 101 ? 2.755 3.195 -17.716 1.00 98.75 101 VAL A CA 1
ATOM 762 C C . VAL A 1 101 ? 1.768 4.312 -18.065 1.00 98.75 101 VAL A C 1
ATOM 764 O O . VAL A 1 101 ? 0.692 4.015 -18.589 1.00 98.75 101 VAL A O 1
ATOM 767 N N . ALA A 1 102 ? 2.142 5.581 -17.846 1.00 98.38 102 ALA A N 1
ATOM 768 C CA . ALA A 1 102 ? 1.374 6.748 -18.290 1.00 98.38 102 ALA A CA 1
ATOM 769 C C . ALA A 1 102 ? 1.308 6.843 -19.823 1.00 98.38 102 ALA A C 1
ATOM 771 O O . ALA A 1 102 ? 0.332 7.345 -20.371 1.00 98.38 102 ALA A O 1
ATOM 772 N N . ASN A 1 103 ? 2.325 6.320 -20.511 1.00 98.38 103 ASN A N 1
ATOM 773 C CA . ASN A 1 103 ? 2.399 6.243 -21.968 1.00 98.38 103 ASN A CA 1
ATOM 774 C C . ASN A 1 103 ? 2.134 4.820 -22.496 1.00 98.38 103 ASN A C 1
ATOM 776 O O . ASN A 1 103 ? 2.457 4.506 -23.641 1.00 98.38 103 ASN A O 1
ATOM 780 N N . GLY A 1 104 ? 1.525 3.958 -21.673 1.00 98.19 104 GLY A N 1
ATOM 781 C CA . GLY A 1 104 ? 1.098 2.615 -22.069 1.00 98.19 104 GLY A CA 1
ATOM 782 C C . GLY A 1 104 ? 2.220 1.580 -22.160 1.00 98.19 104 GLY A C 1
ATOM 783 O O . GLY A 1 104 ? 2.005 0.521 -22.749 1.00 98.19 104 GLY A O 1
ATOM 784 N N . GLU A 1 105 ? 3.400 1.856 -21.597 1.00 98.56 105 GLU A N 1
ATOM 785 C CA . GLU A 1 105 ? 4.473 0.864 -21.548 1.00 98.56 105 GLU A CA 1
ATOM 786 C C . GLU A 1 105 ? 4.084 -0.341 -20.676 1.00 98.56 105 GLU A C 1
ATOM 788 O O . GLU A 1 105 ? 3.368 -0.208 -19.684 1.00 98.56 105 GLU A O 1
ATOM 793 N N . GLN A 1 106 ? 4.565 -1.525 -21.056 1.00 98.69 106 GLN A N 1
ATOM 794 C CA . GLN A 1 106 ? 4.315 -2.788 -20.367 1.00 98.69 106 GLN A CA 1
ATOM 795 C C . GLN A 1 106 ? 5.630 -3.513 -20.096 1.00 98.69 106 GLN A C 1
ATOM 797 O O . GLN A 1 106 ? 6.619 -3.312 -20.804 1.00 98.69 106 GLN A O 1
ATOM 802 N N . LEU A 1 107 ? 5.629 -4.394 -19.094 1.00 98.56 107 LEU A N 1
ATOM 803 C CA . LEU A 1 107 ? 6.666 -5.417 -19.022 1.00 98.56 107 LEU A CA 1
ATOM 804 C C . LEU A 1 107 ? 6.414 -6.448 -20.121 1.00 98.56 107 LEU A C 1
ATOM 806 O O . LEU A 1 107 ? 5.296 -6.933 -20.287 1.00 98.56 107 LEU A O 1
ATOM 810 N N . ASP A 1 108 ? 7.471 -6.813 -20.830 1.00 98.38 108 ASP A N 1
ATOM 811 C CA . ASP A 1 108 ? 7.432 -7.767 -21.927 1.00 98.38 108 ASP A CA 1
ATOM 812 C C . ASP A 1 108 ? 8.694 -8.627 -21.868 1.00 98.38 108 ASP A C 1
ATOM 814 O O . ASP A 1 108 ? 9.821 -8.133 -21.817 1.00 98.38 108 ASP A O 1
ATOM 818 N N . GLN A 1 109 ? 8.508 -9.946 -21.880 1.00 98.19 109 GLN A N 1
ATOM 819 C CA . GLN A 1 109 ? 9.599 -10.911 -21.823 1.00 98.19 109 GLN A CA 1
ATOM 820 C C . GLN A 1 109 ? 10.578 -10.790 -23.006 1.00 98.19 109 GLN A C 1
ATOM 822 O O . GLN A 1 109 ? 11.721 -11.237 -22.889 1.00 98.19 109 GLN A O 1
ATOM 827 N N . ALA A 1 110 ? 10.148 -10.200 -24.125 1.00 98.31 110 ALA A N 1
ATOM 828 C CA . ALA A 1 110 ? 10.973 -9.929 -25.297 1.00 98.31 110 ALA A CA 1
ATOM 829 C C . ALA A 1 110 ? 11.816 -8.645 -25.174 1.00 98.31 110 ALA A C 1
ATOM 831 O O . ALA A 1 110 ? 12.768 -8.468 -25.938 1.00 98.31 110 ALA A O 1
ATOM 832 N N . VAL A 1 111 ? 11.504 -7.752 -24.228 1.00 98.25 111 VAL A N 1
ATOM 833 C CA . VAL A 1 111 ? 12.198 -6.471 -24.056 1.00 98.25 111 VAL A CA 1
ATOM 834 C C . VAL A 1 111 ? 13.254 -6.597 -22.962 1.00 98.25 111 VAL A C 1
ATOM 836 O O . VAL A 1 111 ? 12.954 -6.688 -21.771 1.00 98.25 111 VAL A O 1
ATOM 839 N N . LYS A 1 112 ? 14.529 -6.577 -23.370 1.00 97.75 112 LYS A N 1
ATOM 840 C CA . LYS A 1 112 ? 15.670 -6.686 -22.452 1.00 97.75 112 LYS A CA 1
ATOM 841 C C . LYS A 1 112 ? 15.616 -5.600 -21.374 1.00 97.75 112 LYS A C 1
ATOM 843 O O . LYS A 1 112 ? 15.554 -4.415 -21.688 1.00 97.75 112 LYS A O 1
ATOM 848 N N . GLY A 1 113 ? 15.720 -6.011 -20.114 1.00 97.12 113 GLY A N 1
ATOM 849 C CA . GLY A 1 113 ? 15.673 -5.125 -18.951 1.00 97.12 113 GLY A CA 1
ATOM 850 C C . GLY A 1 113 ? 14.261 -4.741 -18.500 1.00 97.12 113 GLY A C 1
ATOM 851 O O . GLY A 1 113 ? 14.135 -4.107 -17.456 1.00 97.12 113 GLY A O 1
ATOM 852 N N . LYS A 1 114 ? 13.216 -5.136 -19.239 1.00 98.25 114 LYS A N 1
ATOM 853 C CA . LYS A 1 114 ? 11.795 -4.911 -18.919 1.00 98.25 114 LYS A CA 1
ATOM 854 C C . LYS A 1 114 ? 11.001 -6.220 -18.957 1.00 98.25 114 LYS A C 1
ATOM 856 O O . LYS A 1 114 ? 9.820 -6.236 -19.282 1.00 98.25 114 LYS A O 1
ATOM 861 N N . GLU A 1 115 ? 11.658 -7.326 -18.617 1.00 98.69 115 GLU A N 1
ATOM 862 C CA . GLU A 1 115 ? 11.048 -8.650 -18.587 1.00 98.69 115 GLU A CA 1
ATOM 863 C C . GLU A 1 115 ? 9.960 -8.762 -17.505 1.00 98.69 115 GLU A C 1
ATOM 865 O O . GLU A 1 115 ? 9.883 -7.964 -16.569 1.00 98.69 115 GLU A O 1
ATOM 870 N N . LEU A 1 116 ? 9.142 -9.815 -17.568 1.00 98.50 116 LEU A N 1
ATOM 871 C CA . LEU A 1 116 ? 7.992 -9.989 -16.671 1.00 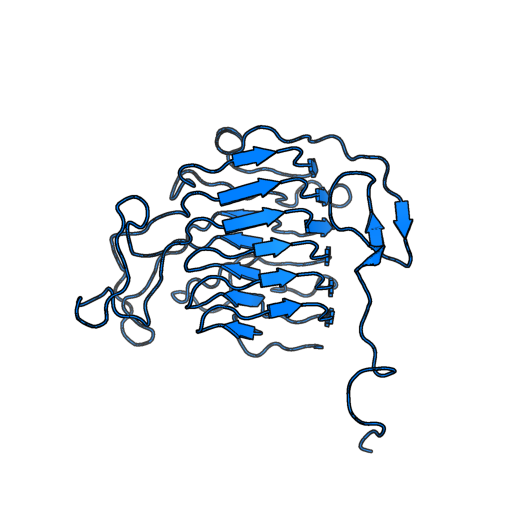98.50 116 LEU A CA 1
ATOM 872 C C . LEU A 1 116 ? 8.361 -10.107 -15.187 1.00 98.50 116 LEU A C 1
ATOM 874 O O . LEU A 1 116 ? 7.508 -9.911 -14.331 1.00 98.50 116 LEU A O 1
ATOM 878 N N . ASN A 1 117 ? 9.623 -10.398 -14.859 1.00 97.94 117 ASN A N 1
ATOM 879 C CA . ASN A 1 117 ? 10.107 -10.437 -13.480 1.00 97.94 117 ASN A CA 1
ATOM 880 C C . ASN A 1 117 ? 10.563 -9.068 -12.936 1.00 97.94 117 ASN A C 1
ATOM 882 O O . ASN A 1 117 ? 11.013 -8.998 -11.790 1.00 97.94 117 ASN A O 1
ATOM 886 N N . LYS A 1 118 ? 10.467 -7.987 -13.719 1.00 98.50 118 LYS A N 1
ATOM 887 C CA . LYS A 1 118 ? 10.856 -6.627 -13.311 1.00 98.50 118 LYS A CA 1
ATOM 888 C C . LYS A 1 118 ? 9.714 -5.878 -12.624 1.00 98.50 118 LYS A C 1
ATOM 890 O O . LYS A 1 118 ? 8.785 -6.489 -12.096 1.00 98.50 118 LYS A O 1
ATOM 895 N N . GLN A 1 119 ? 9.838 -4.565 -12.490 1.00 98.75 119 GLN A N 1
ATOM 896 C CA . GLN A 1 119 ? 8.996 -3.745 -11.627 1.00 98.75 119 GLN A CA 1
ATOM 897 C C . GLN A 1 119 ? 7.995 -2.941 -12.459 1.00 98.75 119 GLN A C 1
ATOM 899 O O . GLN A 1 119 ? 8.336 -1.903 -13.024 1.00 98.75 119 GLN A O 1
ATOM 904 N N . TRP A 1 120 ? 6.759 -3.437 -12.542 1.00 98.88 120 TRP A N 1
ATOM 905 C CA . TRP A 1 120 ? 5.669 -2.762 -13.247 1.00 98.88 120 TRP A CA 1
ATOM 906 C C . TRP A 1 120 ? 5.179 -1.574 -12.416 1.00 98.88 120 TRP A C 1
ATOM 908 O O . TRP A 1 120 ? 4.672 -1.771 -11.314 1.00 98.88 120 TRP A O 1
ATOM 918 N N . THR A 1 121 ? 5.333 -0.351 -12.920 1.00 98.94 121 THR A N 1
ATOM 919 C CA . THR A 1 121 ? 4.915 0.877 -12.220 1.00 98.94 121 THR A CA 1
ATOM 920 C C . THR A 1 121 ? 3.412 0.857 -11.909 1.00 98.94 121 THR A C 1
ATOM 922 O O . THR A 1 121 ? 2.639 0.612 -12.832 1.00 98.94 121 THR A O 1
ATOM 925 N N . PRO A 1 122 ? 2.964 1.115 -10.665 1.00 98.94 122 PRO A N 1
ATOM 926 C CA . PRO A 1 122 ? 1.546 1.047 -10.328 1.00 98.94 122 PRO A CA 1
ATOM 927 C C . PRO A 1 122 ? 0.687 1.976 -11.184 1.00 98.94 122 PRO A C 1
ATOM 929 O O . PRO A 1 122 ? 1.047 3.147 -11.345 1.00 98.94 122 PRO A O 1
ATOM 932 N N . LYS A 1 123 ? -0.451 1.482 -11.685 1.00 98.94 123 LYS A N 1
ATOM 933 C CA . LYS A 1 123 ? -1.422 2.307 -12.418 1.00 98.94 123 LYS A CA 1
ATOM 934 C C . LYS A 1 123 ? -2.871 1.975 -12.075 1.00 98.94 123 LYS A C 1
ATOM 936 O O . LYS A 1 123 ? -3.191 0.801 -11.922 1.00 98.94 123 LYS A O 1
ATOM 941 N N . ASN A 1 124 ? -3.741 2.986 -12.031 1.00 98.94 124 ASN A N 1
ATOM 942 C CA . ASN A 1 124 ? -5.185 2.818 -11.829 1.00 98.94 124 ASN A CA 1
ATOM 943 C C . ASN A 1 124 ? -5.493 2.037 -10.540 1.00 98.94 124 ASN A C 1
ATOM 945 O O . ASN A 1 124 ? -6.134 0.987 -10.545 1.00 98.94 124 ASN A O 1
ATOM 949 N N . ILE A 1 125 ? -4.956 2.519 -9.421 1.00 98.94 125 ILE A N 1
ATOM 950 C CA . ILE A 1 125 ? -5.072 1.843 -8.125 1.00 98.94 125 ILE A CA 1
ATOM 951 C C . ILE A 1 125 ? -6.128 2.558 -7.298 1.00 98.94 125 ILE A C 1
ATOM 953 O O . ILE A 1 125 ? -6.007 3.752 -7.036 1.00 98.94 125 ILE A O 1
ATOM 957 N N . THR A 1 126 ? -7.136 1.824 -6.837 1.00 98.94 126 THR A N 1
ATOM 958 C CA . THR A 1 126 ? -8.127 2.349 -5.892 1.00 98.94 126 THR A CA 1
ATOM 959 C C . THR A 1 126 ? -7.673 2.064 -4.468 1.00 98.94 126 THR A C 1
ATOM 961 O O . THR A 1 126 ? -7.475 0.907 -4.105 1.00 98.94 126 THR A O 1
ATOM 964 N N . ILE A 1 127 ? -7.531 3.104 -3.650 1.00 98.94 127 ILE A N 1
ATOM 965 C CA . ILE A 1 127 ? -7.202 3.018 -2.225 1.00 98.94 127 ILE A CA 1
ATOM 966 C C . ILE A 1 127 ? -8.323 3.721 -1.467 1.00 98.94 127 ILE A C 1
ATOM 968 O O . ILE A 1 127 ? -8.345 4.950 -1.376 1.00 98.94 127 ILE A O 1
ATOM 972 N N . GLU A 1 128 ? -9.281 2.948 -0.956 1.00 98.94 128 GLU A N 1
ATOM 973 C CA . GLU A 1 128 ? -10.487 3.512 -0.352 1.00 98.94 128 GLU A CA 1
ATOM 974 C C . GLU A 1 128 ? -10.856 2.914 1.004 1.00 98.94 128 GLU A C 1
ATOM 976 O O . GLU A 1 128 ? -10.703 1.717 1.246 1.00 98.94 128 GLU A O 1
ATOM 981 N N . ASN A 1 129 ? -11.403 3.746 1.891 1.00 98.94 129 ASN A N 1
ATOM 982 C CA . ASN A 1 129 ? -11.947 3.307 3.174 1.00 98.94 129 ASN A CA 1
ATOM 983 C C . ASN A 1 129 ? -10.944 2.537 4.049 1.00 98.94 129 ASN A C 1
ATOM 985 O O . ASN A 1 129 ? -11.339 1.634 4.770 1.00 98.94 129 ASN A O 1
ATOM 989 N N . ASN A 1 130 ? -9.646 2.829 3.999 1.00 98.94 130 ASN A N 1
ATOM 990 C CA . ASN A 1 130 ? -8.679 2.189 4.898 1.00 98.94 130 ASN A CA 1
ATOM 991 C C . ASN A 1 130 ? -8.530 3.004 6.192 1.00 98.94 130 ASN A C 1
ATOM 993 O O . ASN A 1 130 ? -8.576 4.233 6.147 1.00 98.94 130 ASN A O 1
ATOM 997 N N . THR A 1 131 ? -8.326 2.327 7.324 1.00 98.94 131 THR A N 1
ATOM 998 C CA . THR A 1 131 ? -7.985 2.950 8.614 1.00 98.94 131 THR A CA 1
ATOM 999 C C . THR A 1 131 ? -6.562 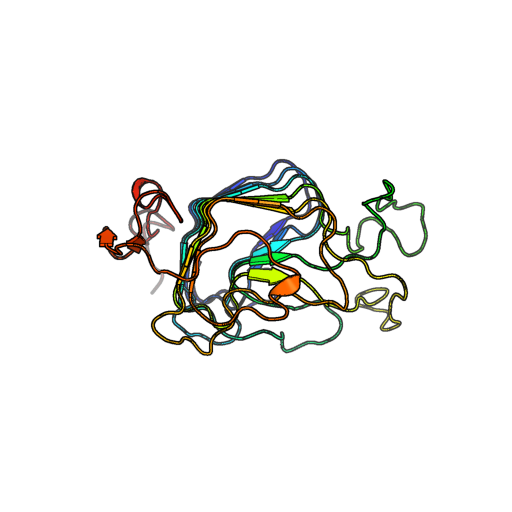2.562 8.998 1.00 98.94 131 THR A C 1
ATOM 1001 O O . THR A 1 131 ? -6.255 1.378 9.142 1.00 98.94 131 THR A O 1
ATOM 1004 N N . LEU A 1 132 ? -5.689 3.555 9.148 1.00 98.94 132 LEU A N 1
ATOM 1005 C CA . LEU A 1 132 ? -4.313 3.411 9.611 1.00 98.94 132 LEU A CA 1
ATOM 1006 C C . LEU A 1 132 ? -4.189 4.137 10.955 1.00 98.94 132 LEU A C 1
ATOM 1008 O O . LEU A 1 132 ? -4.408 5.341 11.002 1.00 98.94 132 LEU A O 1
ATOM 1012 N N . VAL A 1 133 ? -3.854 3.425 12.028 1.00 98.88 133 VAL A N 1
ATOM 1013 C CA . VAL A 1 133 ? -3.772 3.981 13.391 1.00 98.88 133 VAL A CA 1
ATOM 1014 C C . VAL A 1 133 ? -2.371 3.790 13.940 1.00 98.88 133 VAL A C 1
ATOM 1016 O O . VAL A 1 133 ? -1.873 2.665 13.975 1.00 98.88 133 VAL A O 1
ATOM 1019 N N . ASP A 1 134 ? -1.749 4.864 14.414 1.00 98.88 134 ASP A N 1
ATOM 1020 C CA . ASP A 1 134 ? -0.417 4.810 15.018 1.00 98.88 134 ASP A CA 1
ATOM 1021 C C . ASP A 1 134 ? 0.611 4.105 14.106 1.00 98.88 134 ASP A C 1
ATOM 1023 O O . ASP A 1 134 ? 1.305 3.151 14.469 1.00 98.88 134 ASP A O 1
ATOM 1027 N N . THR A 1 135 ? 0.659 4.537 12.849 1.00 98.94 135 THR A N 1
ATOM 1028 C CA . THR A 1 135 ? 1.589 4.020 11.845 1.00 98.94 135 THR A CA 1
ATOM 1029 C C . THR A 1 135 ? 2.736 5.007 11.675 1.00 98.94 135 THR A C 1
ATOM 1031 O O . THR A 1 135 ? 2.523 6.112 11.174 1.00 98.94 135 THR A O 1
ATOM 1034 N N . GLU A 1 136 ? 3.963 4.598 12.029 1.00 98.94 136 GLU A N 1
ATOM 1035 C CA . GLU A 1 136 ? 5.160 5.456 11.912 1.00 98.94 136 GLU A CA 1
ATOM 1036 C C . GLU A 1 136 ? 5.344 5.991 10.483 1.00 98.94 136 GLU A C 1
ATOM 1038 O O . GLU A 1 136 ? 5.715 7.147 10.271 1.00 98.94 136 GLU A O 1
ATOM 1043 N N . TRP A 1 137 ? 5.015 5.135 9.513 1.00 98.94 137 TRP A N 1
ATOM 1044 C CA . TRP A 1 137 ? 4.920 5.438 8.092 1.00 98.94 137 TRP A CA 1
ATOM 1045 C C . TRP A 1 137 ? 3.571 4.921 7.588 1.00 98.94 137 TRP A C 1
ATOM 1047 O O . TRP A 1 137 ? 3.387 3.712 7.453 1.00 98.94 137 TRP A O 1
ATOM 1057 N N . GLY A 1 138 ? 2.620 5.824 7.358 1.00 98.94 138 GLY A N 1
ATOM 1058 C CA . GLY A 1 138 ? 1.254 5.510 6.945 1.00 98.94 138 GLY A CA 1
ATOM 1059 C C . GLY A 1 138 ? 1.156 5.164 5.461 1.00 98.94 138 GLY A C 1
ATOM 1060 O O . GLY A 1 138 ? 1.557 4.076 5.036 1.00 98.94 138 GLY A O 1
ATOM 1061 N N . ILE A 1 139 ? 0.622 6.085 4.657 1.00 98.94 139 ILE A N 1
ATOM 1062 C CA . ILE A 1 139 ? 0.609 5.956 3.194 1.00 98.94 139 ILE A CA 1
ATOM 1063 C C . ILE A 1 139 ? 1.929 6.502 2.644 1.00 98.94 139 ILE A C 1
ATOM 1065 O O . ILE A 1 139 ? 2.300 7.644 2.900 1.00 98.94 139 ILE A O 1
ATOM 1069 N N . VAL A 1 140 ? 2.659 5.695 1.881 1.00 98.94 140 VAL A N 1
ATOM 1070 C CA . VAL A 1 140 ? 4.013 6.014 1.423 1.00 98.94 140 VAL A CA 1
ATOM 1071 C C . VAL A 1 140 ? 4.069 6.018 -0.097 1.00 98.94 140 VAL A C 1
ATOM 1073 O O . VAL A 1 140 ? 3.899 4.980 -0.740 1.00 98.94 140 VAL A O 1
ATOM 1076 N N . TYR A 1 141 ? 4.371 7.178 -0.678 1.00 98.81 141 TYR A N 1
ATOM 1077 C CA . TYR A 1 141 ? 4.652 7.290 -2.109 1.00 98.81 141 TYR A CA 1
ATOM 1078 C C . TYR A 1 141 ? 6.092 6.851 -2.321 1.00 98.81 141 TYR A C 1
ATOM 1080 O O . TYR A 1 141 ? 6.996 7.316 -1.621 1.00 98.81 141 TYR A O 1
ATOM 1088 N N . GLY A 1 142 ? 6.297 5.877 -3.198 1.00 98.56 142 GLY A N 1
ATOM 1089 C CA . GLY A 1 142 ? 7.570 5.201 -3.382 1.00 98.56 142 GLY A CA 1
ATOM 1090 C C . GLY A 1 142 ? 8.673 6.134 -3.861 1.00 98.56 142 GLY A C 1
ATOM 1091 O O . GLY A 1 142 ? 8.439 7.084 -4.600 1.00 98.56 142 GLY A O 1
ATOM 1092 N N . ASN A 1 143 ? 9.899 5.822 -3.456 1.00 98.38 143 ASN A N 1
ATOM 1093 C CA . ASN A 1 143 ? 11.112 6.452 -3.973 1.00 98.38 143 ASN A CA 1
ATOM 1094 C C . ASN A 1 143 ? 12.255 5.444 -4.130 1.00 98.38 143 ASN A C 1
ATOM 1096 O O . ASN A 1 143 ? 13.428 5.787 -3.997 1.00 98.38 143 ASN A O 1
ATOM 1100 N N . GLN A 1 144 ? 11.910 4.173 -4.336 1.00 98.50 144 GLN A N 1
ATOM 1101 C CA . GLN A 1 144 ? 12.904 3.116 -4.429 1.00 98.50 144 GLN A CA 1
ATOM 1102 C C . GLN A 1 144 ? 13.700 3.235 -5.727 1.00 98.50 144 GLN A C 1
ATOM 1104 O O . GLN A 1 144 ? 13.130 3.482 -6.792 1.00 98.50 144 GLN A O 1
ATOM 1109 N N . THR A 1 145 ? 14.999 2.970 -5.638 1.00 97.38 145 THR A N 1
ATOM 1110 C CA . THR A 1 145 ? 15.801 2.577 -6.796 1.00 97.38 145 THR A CA 1
ATOM 1111 C C . THR A 1 145 ? 15.622 1.082 -7.058 1.00 97.38 145 THR A C 1
ATOM 1113 O O . THR A 1 145 ? 15.246 0.311 -6.167 1.00 97.38 145 THR A O 1
ATOM 1116 N N . HIS A 1 146 ? 15.887 0.662 -8.296 1.00 98.38 146 HIS A N 1
ATOM 1117 C CA . HIS A 1 146 ? 15.760 -0.733 -8.718 1.00 98.38 146 HIS A CA 1
ATOM 1118 C C . HIS A 1 146 ? 17.084 -1.245 -9.260 1.00 98.38 146 HIS A C 1
ATOM 1120 O O . HIS A 1 146 ? 17.816 -0.522 -9.931 1.00 98.38 146 HIS A O 1
ATOM 1126 N N . ARG A 1 147 ? 17.381 -2.514 -8.981 1.00 98.00 147 ARG A N 1
ATOM 1127 C CA . ARG A 1 147 ? 18.540 -3.221 -9.532 1.00 98.00 147 ARG A CA 1
ATOM 1128 C C . ARG A 1 147 ? 18.125 -4.044 -10.739 1.00 98.00 147 ARG A C 1
ATOM 1130 O O . ARG A 1 147 ? 16.992 -4.533 -10.795 1.00 98.00 147 ARG A O 1
ATOM 1137 N N . VAL A 1 148 ? 19.046 -4.243 -11.683 1.00 95.94 148 VAL A N 1
ATOM 1138 C CA . VAL A 1 148 ? 18.790 -5.033 -12.896 1.00 95.94 148 VAL A CA 1
ATOM 1139 C C . VAL A 1 148 ? 18.245 -6.409 -12.530 1.00 95.94 148 VAL A C 1
ATOM 1141 O O . VAL A 1 148 ? 17.305 -6.881 -13.160 1.00 95.94 148 VAL A O 1
ATOM 1144 N N . SER A 1 149 ? 18.790 -7.080 -11.516 1.00 96.56 149 SER A N 1
ATOM 1145 C CA . SER A 1 149 ? 18.190 -8.295 -10.953 1.00 96.56 149 SER A CA 1
ATOM 1146 C C . SER A 1 149 ? 18.721 -8.561 -9.548 1.00 96.56 149 SER A C 1
ATOM 1148 O O . SER A 1 149 ? 19.654 -7.902 -9.109 1.00 96.56 149 SER A O 1
ATOM 1150 N N . LEU A 1 150 ? 18.222 -9.605 -8.882 1.00 95.88 150 LEU A N 1
ATOM 1151 C CA . LEU A 1 150 ? 18.802 -10.078 -7.617 1.00 95.88 150 LEU A CA 1
ATOM 1152 C C . LEU A 1 150 ? 20.282 -10.499 -7.734 1.00 95.88 150 LEU A C 1
ATOM 1154 O O . LEU A 1 150 ? 20.963 -10.621 -6.724 1.00 95.88 150 LEU A O 1
ATOM 1158 N N . PHE A 1 151 ? 20.777 -10.736 -8.954 1.00 97.56 151 PHE A N 1
ATOM 1159 C CA . PHE A 1 151 ? 22.149 -11.181 -9.226 1.00 97.56 151 PHE A CA 1
ATOM 1160 C C . PHE A 1 151 ? 22.988 -10.136 -9.971 1.00 97.56 151 PHE A C 1
ATOM 1162 O O . PHE A 1 151 ? 24.167 -10.370 -10.222 1.00 97.56 151 PHE A O 1
ATOM 1169 N N . ASN A 1 152 ? 22.388 -9.004 -10.348 1.00 97.31 152 ASN A N 1
ATOM 1170 C CA . ASN A 1 152 ? 23.093 -7.893 -10.974 1.00 97.31 152 ASN A CA 1
ATOM 1171 C C . ASN A 1 152 ? 22.721 -6.596 -10.249 1.00 97.31 152 ASN A C 1
ATOM 1173 O O . ASN A 1 152 ? 21.583 -6.135 -10.344 1.00 97.31 152 ASN A O 1
ATOM 1177 N N . ASN A 1 153 ? 23.718 -6.035 -9.564 1.00 97.44 153 ASN A N 1
ATOM 1178 C CA . ASN A 1 153 ? 23.610 -4.851 -8.721 1.00 97.44 153 ASN A CA 1
ATOM 1179 C C . ASN A 1 153 ? 23.692 -3.525 -9.485 1.00 97.44 153 ASN A C 1
ATOM 1181 O O . ASN A 1 153 ? 23.660 -2.482 -8.837 1.00 97.44 153 ASN A O 1
ATOM 1185 N N . ASP A 1 154 ? 23.787 -3.544 -10.813 1.00 98.06 154 ASP A N 1
ATOM 1186 C CA . ASP A 1 154 ? 23.650 -2.331 -11.615 1.00 98.06 154 ASP A CA 1
ATOM 1187 C C . ASP A 1 154 ? 22.264 -1.707 -11.378 1.00 98.06 154 ASP A C 1
ATOM 1189 O O . ASP A 1 154 ? 21.252 -2.416 -11.296 1.00 98.06 154 ASP A O 1
ATOM 1193 N N . GLU A 1 155 ? 22.215 -0.382 -11.247 1.00 97.31 155 GLU A N 1
ATOM 1194 C CA . GLU A 1 155 ? 20.964 0.352 -11.059 1.00 97.31 155 GLU A CA 1
ATOM 1195 C C . GLU A 1 155 ? 20.241 0.565 -12.389 1.00 97.31 155 GLU A C 1
ATOM 1197 O O . GLU A 1 155 ? 20.851 0.785 -13.435 1.00 97.31 155 GLU A O 1
ATOM 1202 N N . VAL A 1 156 ? 18.913 0.494 -12.346 1.00 96.69 156 VAL A N 1
ATOM 1203 C CA . VAL A 1 156 ? 18.055 0.865 -13.469 1.00 96.69 156 VAL A CA 1
ATOM 1204 C C . VAL A 1 156 ? 17.902 2.384 -13.476 1.00 96.69 156 VAL A C 1
ATOM 1206 O O . VAL A 1 156 ? 17.494 2.967 -12.477 1.00 96.69 156 VAL A O 1
ATOM 1209 N N . GLU A 1 157 ? 18.207 3.019 -14.606 1.00 93.88 157 GLU A N 1
ATOM 1210 C CA . GLU A 1 157 ? 18.232 4.485 -14.717 1.00 93.88 157 GLU A CA 1
ATOM 1211 C C . GLU A 1 157 ? 16.832 5.119 -14.741 1.00 93.88 157 GLU A C 1
ATOM 1213 O O . GLU A 1 157 ? 16.607 6.165 -14.138 1.00 93.88 157 GLU A O 1
ATOM 1218 N N . ASN A 1 158 ? 15.878 4.495 -15.440 1.00 94.19 158 ASN A N 1
ATOM 1219 C CA . ASN A 1 158 ? 14.539 5.056 -15.628 1.00 94.19 158 ASN A CA 1
ATOM 1220 C C . ASN A 1 158 ? 13.579 4.531 -14.561 1.00 94.19 158 ASN A C 1
ATOM 1222 O O . ASN A 1 158 ? 13.169 3.370 -14.614 1.00 94.19 158 ASN A O 1
ATOM 1226 N N . ILE A 1 159 ? 13.213 5.402 -13.621 1.00 98.19 159 ILE A N 1
ATOM 1227 C CA . ILE A 1 159 ? 12.306 5.101 -12.513 1.00 98.19 159 ILE A CA 1
ATOM 1228 C C . ILE A 1 159 ? 11.081 6.016 -12.577 1.00 98.19 159 ILE A C 1
ATOM 1230 O O . ILE A 1 159 ? 11.194 7.211 -12.851 1.00 98.19 159 ILE A O 1
ATOM 1234 N N . PHE A 1 160 ? 9.906 5.451 -12.310 1.00 98.69 160 PHE A N 1
ATOM 1235 C CA . PHE A 1 160 ? 8.619 6.133 -12.430 1.00 98.69 160 PHE A CA 1
ATOM 1236 C C . PHE A 1 160 ? 7.805 5.996 -11.140 1.00 98.69 160 PHE A C 1
ATOM 1238 O O . PHE A 1 160 ? 7.749 4.916 -10.549 1.00 98.69 160 PHE A O 1
ATOM 1245 N N . GLY A 1 161 ? 7.159 7.088 -10.719 1.00 98.62 161 GLY A N 1
ATOM 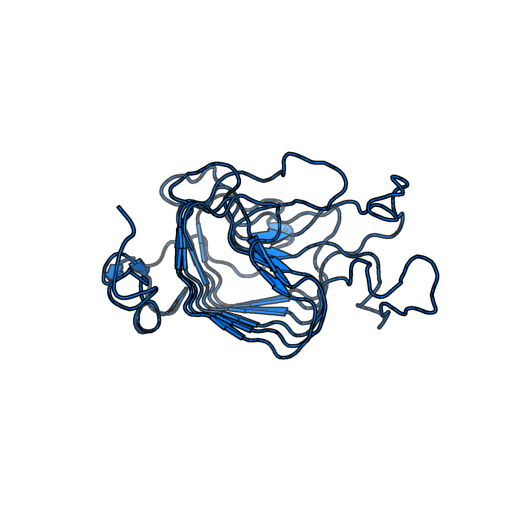1246 C CA . GLY A 1 161 ? 6.131 7.075 -9.675 1.00 98.62 161 GLY A CA 1
ATOM 1247 C C . GLY A 1 161 ? 4.803 6.506 -10.186 1.00 98.62 161 GLY A C 1
ATOM 1248 O O . GLY A 1 161 ? 4.597 6.388 -11.395 1.00 98.62 161 GLY A O 1
ATOM 1249 N N . GLY A 1 162 ? 3.905 6.154 -9.262 1.00 98.75 162 GLY A N 1
ATOM 1250 C CA . GLY A 1 162 ? 2.583 5.614 -9.594 1.00 98.75 162 GLY A CA 1
ATOM 1251 C C . GLY A 1 162 ? 1.717 6.580 -10.413 1.00 98.75 162 GLY A C 1
ATOM 1252 O O . GLY A 1 162 ? 1.866 7.802 -10.333 1.00 98.75 162 GLY A O 1
ATOM 1253 N N . VAL A 1 163 ? 0.801 6.021 -11.201 1.00 98.94 163 VAL A N 1
ATOM 1254 C CA . VAL A 1 163 ? -0.066 6.750 -12.136 1.00 98.94 163 VAL A CA 1
ATOM 1255 C C . VAL A 1 163 ? -1.533 6.461 -11.812 1.00 98.94 163 VAL A C 1
ATOM 1257 O O . VAL A 1 163 ? -1.881 5.324 -11.528 1.00 98.94 163 VAL A O 1
ATOM 1260 N N . ASP A 1 164 ? -2.398 7.470 -11.843 1.00 98.88 164 ASP A N 1
ATOM 1261 C CA . ASP A 1 164 ? -3.841 7.341 -11.600 1.00 98.88 164 ASP A CA 1
ATOM 1262 C C . ASP A 1 164 ? -4.143 6.581 -10.293 1.00 98.88 164 ASP A C 1
ATOM 1264 O O . ASP A 1 164 ? -4.726 5.498 -10.270 1.00 98.88 164 ASP A O 1
ATOM 1268 N N . ILE A 1 165 ? -3.649 7.125 -9.177 1.00 98.94 165 ILE A N 1
ATOM 1269 C CA . ILE A 1 165 ? -3.889 6.568 -7.842 1.00 98.94 165 ILE A CA 1
ATOM 1270 C C . ILE A 1 165 ? -5.078 7.295 -7.212 1.00 98.94 165 ILE A C 1
ATOM 1272 O O . ILE A 1 165 ? -5.044 8.511 -7.009 1.00 98.94 165 ILE A O 1
ATOM 1276 N N . HIS A 1 166 ? -6.134 6.550 -6.907 1.00 98.88 166 HIS A N 1
ATOM 1277 C CA . HIS A 1 166 ? -7.409 7.088 -6.458 1.00 98.88 166 HIS A CA 1
ATOM 1278 C C . HIS A 1 166 ? -7.591 6.871 -4.959 1.00 98.88 166 HIS A C 1
ATOM 1280 O O . HIS A 1 166 ? -7.902 5.766 -4.517 1.00 98.88 166 HIS A O 1
ATOM 1286 N N . PHE A 1 167 ? -7.419 7.940 -4.185 1.00 98.94 167 PHE A N 1
ATOM 1287 C CA . PHE A 1 167 ? -7.611 7.957 -2.742 1.00 98.94 167 PHE A CA 1
ATOM 1288 C C . PHE A 1 167 ? -9.016 8.438 -2.384 1.00 98.94 167 PHE A C 1
ATOM 1290 O O . PHE A 1 167 ? -9.465 9.491 -2.855 1.00 98.94 167 PHE A O 1
ATOM 1297 N N . LYS A 1 168 ? -9.722 7.661 -1.560 1.00 98.88 168 LYS A N 1
ATOM 1298 C CA . LYS A 1 168 ? -11.071 8.013 -1.125 1.00 98.88 168 LYS A CA 1
ATOM 1299 C C . LYS A 1 168 ? -11.392 7.533 0.284 1.00 98.88 168 LYS A C 1
ATOM 1301 O O . LYS A 1 168 ? -11.408 6.333 0.548 1.00 98.88 168 LYS A O 1
ATOM 1306 N N . LYS A 1 169 ? -11.814 8.449 1.152 1.00 98.81 169 LYS A N 1
ATOM 1307 C CA . LYS A 1 169 ? -12.283 8.149 2.508 1.00 98.81 169 LYS A CA 1
ATOM 1308 C C . LYS A 1 169 ? -11.297 7.325 3.339 1.00 98.81 169 LYS A C 1
ATOM 1310 O O . LYS A 1 169 ? -11.732 6.509 4.150 1.00 98.81 169 LYS A O 1
ATOM 1315 N N . ASN A 1 170 ? -9.992 7.488 3.152 1.00 98.94 170 ASN A N 1
ATOM 1316 C CA . ASN A 1 170 ? -9.018 6.884 4.057 1.00 98.94 170 ASN A CA 1
ATOM 1317 C C . ASN A 1 170 ? -8.860 7.742 5.317 1.00 98.94 170 ASN A C 1
ATOM 1319 O O . ASN A 1 170 ? -8.877 8.973 5.256 1.00 98.94 170 ASN A O 1
ATOM 1323 N N . LEU A 1 171 ? -8.679 7.071 6.451 1.00 98.88 171 LEU A N 1
ATOM 1324 C CA . LEU A 1 171 ? -8.340 7.671 7.733 1.00 98.88 171 LEU A CA 1
ATOM 1325 C C . LEU A 1 171 ? -6.926 7.233 8.113 1.00 98.88 171 LEU A C 1
ATOM 1327 O O . LEU A 1 171 ? -6.673 6.040 8.273 1.00 98.88 171 LEU A O 1
ATOM 1331 N N . VAL A 1 172 ? -6.019 8.190 8.279 1.00 98.88 172 VAL A N 1
ATOM 1332 C CA . VAL A 1 172 ? -4.718 7.967 8.914 1.00 98.88 172 VAL A CA 1
ATOM 1333 C C . VAL A 1 172 ? -4.678 8.777 10.202 1.00 98.88 172 VAL A C 1
ATOM 1335 O O . VAL A 1 172 ? -4.588 10.004 10.160 1.00 98.88 172 VAL A O 1
ATOM 1338 N N . ASP A 1 173 ? -4.764 8.090 11.336 1.00 98.75 173 ASP A N 1
ATOM 1339 C CA . ASP A 1 173 ? -4.767 8.675 12.671 1.00 98.75 173 ASP A CA 1
ATOM 1340 C C . ASP A 1 173 ? -3.430 8.427 13.379 1.00 98.75 173 ASP A C 1
ATOM 1342 O O . ASP A 1 173 ? -3.171 7.354 13.926 1.00 98.75 173 ASP A O 1
ATOM 1346 N N . ASN A 1 174 ? -2.572 9.446 13.376 1.00 98.81 174 ASN A N 1
ATOM 1347 C CA . ASN A 1 174 ? -1.379 9.514 14.217 1.00 98.81 174 ASN A CA 1
ATOM 1348 C C . ASN A 1 174 ? -1.528 10.578 15.320 1.00 98.81 174 ASN A C 1
ATOM 1350 O O . ASN A 1 174 ? -0.545 11.186 15.732 1.00 98.81 174 ASN A O 1
ATOM 1354 N N . SER A 1 175 ? -2.742 10.843 15.811 1.00 98.25 175 SER A N 1
ATOM 1355 C CA . SER A 1 175 ? -2.974 11.825 16.883 1.00 98.25 175 SER A CA 1
ATOM 1356 C C . SER A 1 175 ? -2.197 11.515 18.170 1.00 98.25 175 SER A C 1
ATOM 1358 O O . SER A 1 175 ? -1.769 12.442 18.861 1.00 98.25 175 SER A O 1
ATOM 1360 N N . ALA A 1 176 ? -1.962 10.231 18.464 1.00 97.81 176 ALA A N 1
ATOM 1361 C CA . ALA A 1 176 ? -1.162 9.785 19.604 1.00 97.81 176 ALA A CA 1
ATOM 1362 C C . ALA A 1 176 ? 0.343 10.092 19.456 1.00 97.81 176 ALA A C 1
ATOM 1364 O O . ALA A 1 176 ? 0.993 10.396 20.454 1.00 97.81 176 ALA A O 1
ATOM 1365 N N . ASN A 1 177 ? 0.875 10.052 18.228 1.00 98.44 177 ASN A N 1
ATOM 1366 C CA . ASN A 1 177 ? 2.285 10.295 17.893 1.00 98.44 177 ASN A CA 1
ATOM 1367 C C . ASN A 1 177 ? 2.370 11.198 16.645 1.00 98.44 177 ASN A C 1
ATOM 1369 O O . ASN A 1 177 ? 2.665 10.725 15.544 1.00 98.44 177 ASN A O 1
ATOM 1373 N N . PRO A 1 178 ? 2.058 12.503 16.765 1.00 97.75 178 PRO A N 1
ATOM 1374 C CA . PRO A 1 178 ? 1.867 13.396 15.617 1.00 97.75 178 PRO A CA 1
ATOM 1375 C C . PRO A 1 178 ? 3.139 13.644 14.791 1.00 97.75 178 PRO A C 1
ATOM 1377 O O . PRO A 1 178 ? 3.063 14.164 13.675 1.00 97.75 178 PRO A O 1
ATOM 1380 N N . GLU A 1 179 ? 4.313 13.290 15.314 1.00 98.25 179 GLU A N 1
ATOM 1381 C CA . GLU A 1 179 ? 5.579 13.285 14.587 1.00 98.25 179 GLU A CA 1
ATOM 1382 C C . GLU A 1 179 ? 5.688 12.160 13.547 1.00 98.25 179 GLU A C 1
ATOM 1384 O O . GLU A 1 179 ? 6.497 12.278 12.618 1.00 98.25 179 GLU A O 1
ATOM 1389 N N . PHE A 1 180 ? 4.885 11.097 13.677 1.00 98.88 180 PHE A N 1
ATOM 1390 C CA . PHE A 1 180 ? 4.801 10.022 12.694 1.00 98.88 180 PHE A CA 1
ATOM 1391 C C . PHE A 1 180 ? 4.266 10.527 11.357 1.00 98.88 180 PHE A C 1
ATOM 1393 O O . PHE A 1 180 ? 3.484 11.478 11.267 1.00 98.88 180 PHE A O 1
ATOM 1400 N N . VAL A 1 181 ? 4.729 9.887 10.284 1.00 98.94 181 VAL A N 1
ATOM 1401 C CA . VAL A 1 181 ? 4.458 10.315 8.916 1.00 98.94 181 VAL A CA 1
ATOM 1402 C C . VAL A 1 181 ? 3.195 9.629 8.421 1.00 98.94 181 VAL A C 1
ATOM 1404 O O . VAL A 1 181 ? 3.242 8.512 7.913 1.00 98.94 181 VAL A O 1
ATOM 1407 N N . SER A 1 182 ? 2.064 10.316 8.546 1.00 98.88 182 SER A N 1
ATOM 1408 C CA . SER A 1 182 ? 0.755 9.840 8.090 1.00 98.88 182 SER A CA 1
ATOM 1409 C C . SER A 1 182 ? 0.717 9.656 6.575 1.00 98.88 182 SER A C 1
ATOM 1411 O O . SER A 1 182 ? 0.259 8.623 6.085 1.00 98.88 182 SER A O 1
ATOM 1413 N N . VAL A 1 183 ? 1.273 10.619 5.834 1.00 98.94 183 VAL A N 1
ATOM 1414 C CA . VAL A 1 183 ? 1.475 10.500 4.384 1.00 98.94 183 VAL A CA 1
ATOM 1415 C C . VAL A 1 183 ? 2.876 10.959 4.011 1.00 98.94 183 VAL A C 1
ATOM 1417 O O . VAL A 1 183 ? 3.279 12.093 4.277 1.00 98.94 183 VAL A O 1
ATOM 1420 N N . ARG A 1 184 ? 3.630 10.073 3.361 1.00 98.81 184 ARG A N 1
ATOM 1421 C CA . ARG A 1 184 ? 4.949 10.378 2.811 1.00 98.81 184 ARG A CA 1
ATOM 1422 C C . ARG A 1 184 ? 4.832 10.633 1.313 1.00 98.81 184 ARG A C 1
ATOM 1424 O O . ARG A 1 184 ? 5.054 9.707 0.531 1.00 98.81 184 ARG A O 1
ATOM 1431 N N . ALA A 1 185 ? 4.546 11.870 0.913 1.00 98.75 185 ALA A N 1
ATOM 1432 C CA . ALA A 1 185 ? 4.706 12.292 -0.478 1.00 98.75 185 ALA A CA 1
ATOM 1433 C C . ALA A 1 185 ? 6.150 12.731 -0.770 1.00 98.75 185 ALA A C 1
ATOM 1435 O O . ALA A 1 185 ? 6.923 13.021 0.151 1.00 98.75 185 ALA A O 1
ATOM 1436 N N . THR A 1 186 ? 6.527 12.727 -2.050 1.00 98.19 186 THR A N 1
ATOM 1437 C CA . THR A 1 186 ? 7.881 13.062 -2.506 1.00 98.19 186 THR A CA 1
ATOM 1438 C C . THR A 1 186 ? 7.890 13.628 -3.927 1.00 98.19 186 THR A C 1
ATOM 1440 O O . THR A 1 186 ? 7.159 13.139 -4.791 1.00 98.19 186 THR A O 1
ATOM 1443 N N . ALA A 1 187 ? 8.738 14.628 -4.174 1.00 97.44 187 ALA A N 1
ATOM 1444 C CA . ALA A 1 187 ? 8.967 15.235 -5.484 1.00 97.44 187 ALA A CA 1
ATOM 1445 C C . ALA A 1 187 ? 9.976 14.463 -6.343 1.00 97.44 187 ALA A C 1
ATOM 1447 O O . ALA A 1 187 ? 10.086 14.761 -7.531 1.00 97.44 187 ALA A O 1
ATOM 1448 N N . ASP A 1 188 ? 10.686 13.479 -5.781 1.00 95.94 188 ASP A N 1
ATOM 1449 C CA . ASP A 1 188 ? 11.634 12.652 -6.538 1.00 95.94 188 ASP A CA 1
ATOM 1450 C C . ASP A 1 188 ? 10.893 11.837 -7.610 1.00 95.94 188 ASP A C 1
ATOM 1452 O O . ASP A 1 188 ? 11.298 11.783 -8.771 1.00 95.94 188 ASP A O 1
ATOM 1456 N N . PHE A 1 189 ? 9.761 11.241 -7.219 1.00 95.94 189 PHE A N 1
ATOM 1457 C CA . PHE A 1 189 ? 8.898 10.428 -8.077 1.00 95.94 189 PHE A CA 1
ATOM 1458 C C . PHE A 1 189 ? 7.423 10.740 -7.788 1.00 95.94 189 PHE A C 1
ATOM 1460 O O . PHE A 1 189 ? 6.717 9.916 -7.198 1.00 95.94 189 PHE A O 1
ATOM 1467 N N . PRO A 1 190 ? 6.942 11.939 -8.163 1.00 97.12 190 PRO A N 1
ATOM 1468 C CA . PRO A 1 190 ? 5.591 12.363 -7.836 1.00 97.12 190 PRO A CA 1
ATOM 1469 C C . PRO A 1 190 ? 4.570 11.442 -8.506 1.00 97.12 190 PRO A C 1
ATOM 1471 O O . PRO A 1 190 ? 4.767 10.991 -9.641 1.00 97.12 190 PRO A O 1
ATOM 1474 N N . LEU A 1 191 ? 3.458 11.189 -7.813 1.00 98.56 191 LEU A N 1
ATOM 1475 C CA . LEU A 1 191 ? 2.327 10.497 -8.421 1.00 98.56 191 LEU A CA 1
ATOM 1476 C C . LEU A 1 191 ? 1.761 11.351 -9.561 1.00 98.56 191 LEU A C 1
ATOM 1478 O O . LEU A 1 191 ? 1.617 12.567 -9.429 1.00 98.56 191 LEU A O 1
ATOM 1482 N N . LYS A 1 192 ? 1.415 10.715 -10.680 1.00 98.50 192 LYS A N 1
ATOM 1483 C CA . LYS A 1 192 ? 0.771 11.381 -11.821 1.00 98.50 192 LYS A CA 1
ATOM 1484 C C . LYS A 1 192 ? -0.721 11.072 -11.804 1.00 98.50 192 LYS A C 1
ATOM 1486 O O . LYS A 1 192 ? -1.084 9.913 -11.678 1.00 98.50 192 LYS A O 1
ATOM 1491 N N . GLY A 1 193 ? -1.577 12.085 -11.933 1.00 98.38 193 GLY A N 1
ATOM 1492 C CA . GLY A 1 193 ? -3.031 11.871 -12.002 1.00 98.38 193 GLY A CA 1
ATOM 1493 C C . GLY A 1 193 ? -3.669 11.357 -10.703 1.00 98.38 193 GLY A C 1
ATOM 1494 O O . GLY A 1 193 ? -4.765 10.809 -10.744 1.00 98.38 193 GLY A O 1
ATOM 1495 N N . ALA A 1 194 ? -3.001 11.509 -9.553 1.00 98.75 194 ALA A N 1
ATOM 1496 C CA . ALA A 1 194 ? -3.582 11.117 -8.271 1.00 98.75 194 ALA A CA 1
ATOM 1497 C C . ALA A 1 194 ? -4.813 11.973 -7.930 1.00 98.75 194 ALA A C 1
ATOM 1499 O O . ALA A 1 194 ? -4.832 13.178 -8.182 1.00 98.75 194 ALA A O 1
ATOM 1500 N N . THR A 1 195 ? -5.831 11.353 -7.337 1.00 98.81 195 THR A N 1
ATOM 1501 C CA . THR A 1 195 ? -7.072 12.027 -6.926 1.00 98.81 195 THR A CA 1
ATOM 1502 C C . THR A 1 195 ? -7.361 11.767 -5.458 1.00 98.81 195 THR A C 1
ATOM 1504 O O . THR A 1 195 ? -7.147 10.649 -4.996 1.00 98.81 195 THR A O 1
ATOM 1507 N N . TYR A 1 196 ? -7.926 12.755 -4.765 1.00 98.81 196 TYR A N 1
ATOM 1508 C CA . TYR A 1 196 ? -8.192 12.702 -3.328 1.00 98.81 196 TYR A CA 1
ATOM 1509 C C . TYR A 1 196 ? -9.627 13.146 -3.028 1.00 98.81 196 TYR A C 1
ATOM 1511 O O . TYR A 1 196 ? -10.060 14.221 -3.459 1.00 98.81 196 TYR A O 1
ATOM 1519 N N . SER A 1 197 ? -10.374 12.320 -2.297 1.00 98.50 197 SER A N 1
ATOM 1520 C CA . SER A 1 197 ? -11.766 12.590 -1.929 1.00 98.50 197 SER A CA 1
ATOM 1521 C C . SER A 1 197 ? -12.022 12.205 -0.479 1.00 98.50 197 SER A C 1
ATOM 1523 O O . SER A 1 197 ? -11.992 11.025 -0.144 1.00 98.50 197 SER A O 1
ATOM 1525 N N . ASP A 1 198 ? -12.367 13.187 0.353 1.00 98.31 198 ASP A N 1
ATOM 1526 C CA . ASP A 1 198 ? -12.744 12.983 1.760 1.00 98.31 198 ASP A CA 1
ATOM 1527 C C . ASP A 1 198 ? -11.659 12.266 2.589 1.00 98.31 198 ASP A C 1
ATOM 1529 O O . ASP A 1 198 ? -11.958 11.442 3.453 1.00 98.31 198 ASP A O 1
ATOM 1533 N N . GLU A 1 199 ? -10.389 12.551 2.302 1.00 98.88 199 GLU A N 1
ATOM 1534 C CA . GLU A 1 199 ? -9.255 11.986 3.032 1.00 98.88 199 GLU A CA 1
ATOM 1535 C C . GLU A 1 199 ? -9.079 12.676 4.391 1.00 98.88 199 GLU A C 1
ATOM 1537 O O . GLU A 1 199 ? -9.230 13.895 4.498 1.00 98.88 199 GLU A O 1
ATOM 1542 N N . VAL A 1 200 ? -8.711 11.918 5.425 1.00 98.81 200 VAL A N 1
ATOM 1543 C CA . VAL A 1 200 ? -8.370 12.455 6.750 1.00 98.81 200 VAL A CA 1
ATOM 1544 C C . VAL A 1 200 ? -6.976 11.979 7.137 1.00 98.81 200 VAL A C 1
ATOM 1546 O O . VAL A 1 200 ? -6.764 10.789 7.371 1.00 98.81 200 VAL A O 1
ATOM 1549 N N . TYR A 1 201 ? -6.028 12.910 7.231 1.00 98.81 201 TYR A N 1
ATOM 1550 C CA . TYR A 1 201 ? -4.638 12.641 7.596 1.00 98.81 201 TYR A CA 1
ATOM 1551 C C . TYR A 1 201 ? -4.253 13.466 8.826 1.00 98.81 201 TYR A C 1
ATOM 1553 O O . TYR A 1 201 ? -3.952 14.657 8.733 1.00 98.81 201 TYR A O 1
ATOM 1561 N N . VAL A 1 202 ? -4.235 12.822 9.989 1.00 98.62 202 VAL A N 1
ATOM 1562 C CA . VAL A 1 202 ? -3.802 13.417 11.257 1.00 98.62 202 VAL A CA 1
ATOM 1563 C C . VAL A 1 202 ? -2.379 12.953 11.535 1.00 98.62 202 VAL A C 1
ATOM 1565 O O . VAL A 1 202 ? -2.126 11.752 11.558 1.00 98.62 202 VAL A O 1
ATOM 1568 N N . GLY A 1 203 ? -1.442 13.890 11.702 1.00 98.25 203 GLY A N 1
ATOM 1569 C CA . GLY A 1 203 ? 0.002 13.637 11.808 1.00 98.25 203 GLY A CA 1
ATOM 1570 C C . GLY A 1 203 ? 0.782 14.315 10.680 1.00 98.25 203 GLY A C 1
ATOM 1571 O O . GLY A 1 203 ? 0.274 15.216 10.006 1.00 98.25 203 GLY A O 1
ATOM 1572 N N . LYS A 1 204 ? 2.043 13.929 10.470 1.00 98.62 204 LYS A N 1
ATOM 1573 C CA . LYS A 1 204 ? 2.908 14.598 9.491 1.00 98.62 204 LYS A CA 1
ATOM 1574 C C . LYS A 1 204 ? 2.598 14.162 8.056 1.00 98.62 204 LYS A C 1
ATOM 1576 O O . LYS A 1 204 ? 2.628 12.977 7.734 1.00 98.62 204 LYS A O 1
ATOM 1581 N N . VAL A 1 205 ? 2.425 15.139 7.166 1.00 98.75 205 VAL A N 1
ATOM 1582 C CA . VAL A 1 205 ? 2.400 14.944 5.707 1.00 98.75 205 VAL A CA 1
ATOM 1583 C C . VAL A 1 205 ? 3.662 15.566 5.107 1.00 98.75 205 VAL A C 1
ATOM 1585 O O . VAL A 1 205 ? 3.874 16.774 5.229 1.00 98.75 205 VAL A O 1
ATOM 1588 N N . THR A 1 206 ? 4.542 14.763 4.502 1.00 98.75 206 THR A N 1
ATOM 1589 C CA . THR A 1 206 ? 5.723 15.303 3.801 1.00 98.75 206 THR A CA 1
ATOM 1590 C C . THR A 1 206 ? 5.330 15.802 2.427 1.00 98.75 206 THR A C 1
ATOM 1592 O O . THR A 1 206 ? 4.508 15.174 1.774 1.00 98.75 206 THR A O 1
ATOM 1595 N N . GLU A 1 207 ? 5.941 16.905 1.986 1.00 98.19 207 GLU A N 1
ATOM 1596 C CA . GLU A 1 207 ? 5.679 17.489 0.664 1.00 98.19 207 GLU A CA 1
ATOM 1597 C C . GLU A 1 207 ? 4.182 17.650 0.368 1.00 98.19 207 GLU A C 1
ATOM 1599 O O . GLU A 1 207 ? 3.685 17.289 -0.698 1.00 98.19 207 GLU A O 1
ATOM 1604 N N . SER A 1 208 ? 3.454 18.188 1.348 1.00 97.69 208 SER A N 1
ATOM 1605 C CA . SER A 1 208 ? 1.995 18.284 1.337 1.00 97.69 208 SER A CA 1
ATOM 1606 C C . SER A 1 208 ? 1.422 19.052 0.149 1.00 97.69 208 SER A C 1
ATOM 1608 O O . SER A 1 208 ? 0.264 18.848 -0.183 1.00 97.69 208 SER A O 1
ATOM 1610 N N . GLN A 1 209 ? 2.219 19.871 -0.543 1.00 97.50 209 GLN A N 1
ATOM 1611 C CA . GLN A 1 209 ? 1.828 20.499 -1.807 1.00 97.50 209 GLN A CA 1
ATOM 1612 C C . GLN A 1 209 ? 1.553 19.503 -2.952 1.00 97.50 209 GLN A C 1
ATOM 1614 O O . GLN A 1 209 ? 1.049 19.912 -3.991 1.00 97.50 209 GLN A O 1
ATOM 1619 N N . LEU A 1 210 ? 1.926 18.226 -2.796 1.00 97.88 210 LEU A N 1
ATOM 1620 C CA . LEU A 1 210 ? 1.657 17.131 -3.741 1.00 97.88 210 LEU A CA 1
ATOM 1621 C C . LEU A 1 210 ? 0.411 16.306 -3.367 1.00 97.88 210 LEU A C 1
ATOM 1623 O O . LEU A 1 210 ? 0.085 15.328 -4.046 1.00 97.88 210 LEU A O 1
ATOM 1627 N N . VAL A 1 211 ? -0.245 16.650 -2.257 1.00 98.00 211 VAL A N 1
ATOM 1628 C CA . VAL A 1 211 ? -1.396 15.937 -1.701 1.00 98.00 211 VAL A CA 1
ATOM 1629 C C . VAL A 1 211 ? -2.554 16.921 -1.612 1.00 98.00 211 VAL A C 1
ATOM 1631 O O . VAL A 1 211 ? -2.544 17.832 -0.787 1.00 98.00 211 VAL A O 1
ATOM 1634 N N . ASP A 1 212 ? -3.554 16.743 -2.467 1.00 94.88 212 ASP A N 1
ATOM 1635 C CA . ASP A 1 212 ? -4.708 17.637 -2.512 1.00 94.88 212 ASP A CA 1
ATOM 1636 C C . ASP A 1 212 ? -5.824 17.168 -1.566 1.00 94.88 212 ASP A C 1
ATOM 1638 O O . ASP A 1 212 ? -5.905 15.999 -1.204 1.00 94.88 212 ASP A O 1
ATOM 1642 N N . ASN A 1 213 ? -6.719 18.092 -1.204 1.00 92.88 213 ASN A N 1
ATOM 1643 C CA . ASN A 1 213 ? -8.054 17.811 -0.656 1.00 92.88 213 ASN A CA 1
ATOM 1644 C C . ASN A 1 213 ? -8.119 16.763 0.484 1.00 92.88 213 ASN A C 1
ATOM 1646 O O . ASN A 1 213 ? -8.850 15.774 0.389 1.00 92.88 213 ASN A O 1
ATOM 1650 N N . TYR A 1 214 ? -7.385 17.009 1.574 1.00 98.38 214 TYR A N 1
ATOM 1651 C CA . TYR A 1 214 ? -7.459 16.228 2.813 1.00 98.38 214 TYR A CA 1
ATOM 1652 C C . TYR A 1 214 ? -7.781 17.114 4.023 1.00 98.38 214 TYR A C 1
ATOM 1654 O O . TYR A 1 214 ? -7.431 18.296 4.066 1.00 98.38 214 TYR A O 1
ATOM 1662 N N . SER A 1 215 ? -8.437 16.530 5.021 1.00 98.31 215 SER A N 1
ATOM 1663 C CA . SER A 1 215 ? -8.647 17.122 6.339 1.00 98.31 215 SER A CA 1
ATOM 1664 C C . SER A 1 215 ? -7.528 16.711 7.294 1.00 98.31 215 SER A C 1
ATOM 1666 O O . SER A 1 215 ? -7.039 15.583 7.250 1.00 98.31 215 SER A O 1
ATOM 1668 N N . THR A 1 216 ? -7.156 17.613 8.196 1.00 97.75 216 THR A N 1
ATOM 1669 C CA . THR A 1 216 ? -6.303 17.323 9.361 1.00 97.75 216 THR A CA 1
ATOM 1670 C C . THR A 1 216 ? -7.098 17.284 10.667 1.00 97.75 216 THR A C 1
ATOM 1672 O O . THR A 1 216 ? -6.527 17.056 11.733 1.00 97.75 216 THR A O 1
ATOM 1675 N N . GLU A 1 217 ? -8.409 17.526 10.603 1.00 97.19 217 GLU A N 1
ATOM 1676 C CA . GLU A 1 217 ? -9.313 17.429 11.742 1.00 97.19 217 GLU A CA 1
ATOM 1677 C C . GLU A 1 217 ? -9.719 15.969 11.938 1.00 97.19 217 GLU A C 1
ATOM 1679 O O . GLU A 1 217 ? -10.309 15.353 11.045 1.00 97.19 217 GLU A O 1
ATOM 1684 N N . LEU A 1 218 ? -9.388 15.422 13.110 1.00 95.75 218 LEU A N 1
ATOM 1685 C CA . LEU A 1 218 ? -9.812 14.083 13.487 1.00 95.75 218 LEU A CA 1
ATOM 1686 C C . LEU A 1 218 ? -11.335 14.090 13.715 1.00 95.75 218 LEU A C 1
ATOM 1688 O O . LEU A 1 218 ? -11.812 14.879 14.537 1.00 95.75 218 LEU A O 1
ATOM 1692 N N . PRO A 1 219 ? -12.112 13.239 13.023 1.00 96.25 219 PRO A N 1
ATOM 1693 C CA . PRO A 1 219 ? -13.539 13.098 13.285 1.00 96.25 219 PRO A CA 1
ATOM 1694 C C . PRO A 1 219 ? -13.792 12.541 14.692 1.00 96.25 219 PRO A C 1
ATOM 1696 O O . PRO A 1 219 ? -12.880 12.121 15.405 1.00 96.25 219 PRO A O 1
ATOM 1699 N N . VAL A 1 220 ? -15.062 12.507 15.104 1.00 97.12 220 VAL A N 1
ATOM 1700 C CA . VAL A 1 220 ? -15.440 11.862 16.368 1.00 97.12 220 VAL A CA 1
ATOM 1701 C C . VAL A 1 220 ? -15.117 10.372 16.285 1.00 97.12 220 VAL A C 1
ATOM 1703 O O . VAL A 1 220 ? -15.785 9.619 15.575 1.00 97.12 220 VAL A O 1
ATOM 1706 N N . MET A 1 221 ? -14.099 9.967 17.038 1.00 97.50 221 MET A N 1
ATOM 1707 C CA . MET A 1 221 ? -13.663 8.582 17.121 1.00 97.50 221 MET A CA 1
ATOM 1708 C C . MET A 1 221 ? -14.520 7.800 18.115 1.00 97.50 221 MET A C 1
ATOM 1710 O O . MET A 1 221 ? -14.853 8.275 19.204 1.00 97.50 221 MET A O 1
ATOM 1714 N N . THR A 1 222 ? -14.843 6.566 17.753 1.00 97.00 222 THR A N 1
ATOM 1715 C CA . THR A 1 222 ? -15.510 5.590 18.614 1.00 97.00 222 THR A CA 1
ATOM 1716 C C . THR A 1 222 ? -14.736 4.279 18.611 1.00 97.00 222 THR A C 1
ATOM 1718 O O . THR A 1 222 ? -14.030 3.963 17.654 1.00 97.00 222 THR A O 1
ATOM 1721 N N . ASN A 1 223 ? -14.863 3.510 19.690 1.00 96.31 223 ASN A N 1
ATOM 1722 C CA . ASN A 1 223 ? -14.307 2.166 19.763 1.00 96.31 223 ASN A CA 1
ATOM 1723 C C . ASN A 1 223 ? -15.418 1.143 19.489 1.00 96.31 223 ASN A C 1
ATOM 1725 O O . ASN A 1 223 ? -16.340 1.009 20.296 1.00 96.31 223 ASN A O 1
ATOM 1729 N N . ASP A 1 224 ? -15.327 0.427 18.369 1.00 95.62 224 ASP A N 1
ATOM 1730 C CA . ASP A 1 224 ? -16.206 -0.697 18.034 1.00 95.62 224 ASP A CA 1
ATOM 1731 C C . ASP A 1 224 ? -15.429 -2.007 18.167 1.00 95.62 224 ASP A C 1
ATOM 1733 O O . ASP A 1 224 ? -14.569 -2.321 17.346 1.00 95.62 224 ASP A O 1
ATOM 1737 N N . ARG A 1 225 ? -15.730 -2.790 19.211 1.00 94.88 225 ARG A N 1
ATOM 1738 C CA . ARG A 1 225 ? -15.120 -4.113 19.456 1.00 94.88 225 ARG A CA 1
ATOM 1739 C C . ARG A 1 225 ? -13.579 -4.096 19.426 1.00 94.88 225 ARG A C 1
ATOM 1741 O O . ARG A 1 225 ? -12.961 -5.077 19.023 1.00 94.88 225 ARG A O 1
ATOM 1748 N N . GLY A 1 226 ? -12.964 -3.004 19.882 1.00 93.38 226 GLY A N 1
ATOM 1749 C CA . GLY A 1 226 ? -11.510 -2.827 19.900 1.00 93.38 226 GLY A CA 1
ATOM 1750 C C . GLY A 1 226 ? -10.925 -2.127 18.670 1.00 93.38 226 GLY A C 1
ATOM 1751 O O . GLY A 1 226 ? -9.736 -1.827 18.686 1.00 93.38 226 GLY A O 1
ATOM 1752 N N . PHE A 1 227 ? -11.726 -1.825 17.646 1.00 97.69 227 PHE A N 1
ATOM 1753 C CA . PHE A 1 227 ? -11.306 -1.024 16.496 1.00 97.69 227 PHE A CA 1
ATOM 1754 C C . PHE A 1 227 ? -11.648 0.449 16.705 1.00 97.69 227 PHE A C 1
ATOM 1756 O O . PHE A 1 227 ? -12.778 0.788 17.062 1.00 97.69 227 PHE A O 1
ATOM 1763 N N . GLU A 1 228 ? -10.690 1.331 16.441 1.00 96.69 228 GLU A N 1
ATOM 1764 C CA . GLU A 1 228 ? -10.950 2.765 16.357 1.00 96.69 228 GLU A CA 1
ATOM 1765 C C . GLU A 1 228 ? -11.649 3.083 15.034 1.00 96.69 228 GLU A C 1
ATOM 1767 O O . GLU A 1 228 ? -11.230 2.651 13.960 1.00 96.69 228 GLU A O 1
ATOM 1772 N N . SER A 1 229 ? -12.759 3.809 15.099 1.00 96.44 229 SER A N 1
ATOM 1773 C CA . SER A 1 229 ? -13.614 4.046 13.939 1.00 96.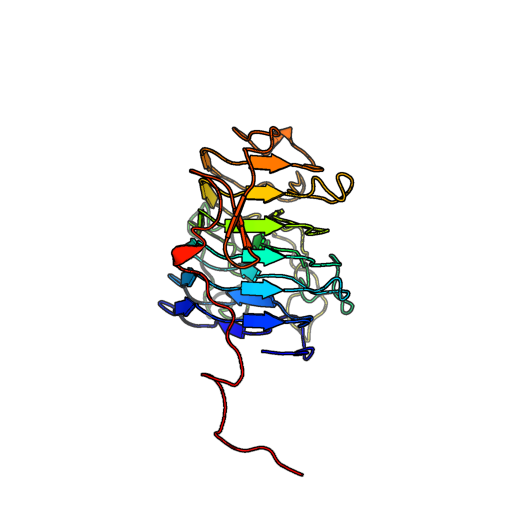44 229 SER A CA 1
ATOM 1774 C C . SER A 1 229 ? -14.230 5.432 13.957 1.00 96.44 229 SER A C 1
ATOM 1776 O O . SER A 1 229 ? -14.465 6.009 15.020 1.00 96.44 229 SER A O 1
ATOM 1778 N N . ALA A 1 230 ? -14.521 5.939 12.764 1.00 96.56 230 ALA A N 1
ATOM 1779 C CA . ALA A 1 230 ? -15.180 7.212 12.543 1.00 96.56 230 ALA A CA 1
ATOM 1780 C C . ALA A 1 230 ? -16.357 7.028 11.582 1.00 96.56 230 ALA A C 1
ATOM 1782 O O . ALA A 1 230 ? -16.312 6.211 10.662 1.00 96.56 230 ALA A O 1
ATOM 1783 N N . GLU A 1 231 ? -17.421 7.805 11.770 1.00 93.38 231 GLU A N 1
ATOM 1784 C CA . GLU A 1 231 ? -18.543 7.789 10.835 1.00 93.38 231 GLU A CA 1
ATOM 1785 C C . GLU A 1 231 ? -18.136 8.428 9.495 1.00 93.38 231 GLU A C 1
ATOM 1787 O O . GLU A 1 231 ? -17.590 9.528 9.448 1.00 93.38 231 GLU A O 1
ATOM 1792 N N . GLY A 1 232 ? -18.420 7.743 8.384 1.00 95.00 232 GLY A N 1
ATOM 1793 C CA . GLY A 1 232 ? -18.278 8.295 7.032 1.00 95.00 232 GLY A CA 1
ATOM 1794 C C . GLY A 1 232 ? -16.872 8.264 6.415 1.00 95.00 232 GLY A C 1
ATOM 1795 O O . GLY A 1 232 ? -16.770 8.504 5.207 1.00 95.00 232 GLY A O 1
ATOM 1796 N N . VAL A 1 233 ? -15.833 7.912 7.181 1.00 98.31 233 VAL A N 1
ATOM 1797 C CA . VAL A 1 233 ? -14.427 7.817 6.744 1.00 98.31 233 VAL A CA 1
ATOM 1798 C C . VAL A 1 233 ? -13.717 6.632 7.409 1.00 98.31 233 VAL A C 1
ATOM 1800 O O . VAL A 1 233 ? -14.093 6.207 8.497 1.00 98.31 233 VAL A O 1
ATOM 1803 N N . GLY A 1 234 ? -12.686 6.097 6.759 1.00 98.69 234 GLY A N 1
ATOM 1804 C CA . GLY A 1 234 ? -11.953 4.927 7.226 1.00 98.69 234 GLY A CA 1
ATOM 1805 C C . GLY A 1 234 ? -12.683 3.614 6.941 1.00 98.69 234 GLY A C 1
ATOM 1806 O O . GLY A 1 234 ? -13.617 3.549 6.130 1.00 98.69 234 GLY A O 1
ATOM 1807 N N . ALA A 1 235 ? -12.202 2.557 7.588 1.00 98.69 235 ALA A N 1
ATOM 1808 C CA . ALA A 1 235 ? -12.711 1.203 7.476 1.00 98.69 235 ALA A CA 1
ATOM 1809 C C . ALA A 1 235 ? -14.034 1.029 8.226 1.00 98.69 235 ALA A C 1
ATOM 1811 O O . ALA A 1 235 ? -14.171 1.384 9.395 1.00 98.69 235 ALA A O 1
ATOM 1812 N N . ASP A 1 236 ? -14.992 0.398 7.553 1.00 98.31 236 ASP A N 1
ATOM 1813 C CA . ASP A 1 236 ? -16.220 -0.112 8.145 1.00 98.31 236 ASP A CA 1
ATOM 1814 C C . ASP A 1 236 ? -15.882 -1.318 9.031 1.00 98.31 236 ASP A C 1
ATOM 1816 O O . ASP A 1 236 ? -15.609 -2.424 8.544 1.00 98.31 236 ASP A O 1
ATOM 1820 N N . THR A 1 237 ? -15.886 -1.095 10.345 1.00 98.12 237 THR A N 1
ATOM 1821 C CA . THR A 1 237 ? -15.528 -2.097 11.354 1.00 98.12 237 THR A CA 1
ATOM 1822 C C . THR A 1 237 ? -16.502 -3.266 11.399 1.00 98.12 237 THR A C 1
ATOM 1824 O O . THR A 1 237 ? -16.112 -4.358 11.811 1.00 98.12 237 THR A O 1
ATOM 1827 N N . SER A 1 238 ? -17.737 -3.114 10.903 1.00 97.19 238 SER A N 1
ATOM 1828 C CA . SER A 1 238 ? -18.706 -4.218 10.833 1.00 97.19 238 SER A CA 1
ATOM 1829 C C . SER A 1 238 ? -18.239 -5.361 9.921 1.00 97.19 238 SER A C 1
ATOM 1831 O O . SER A 1 238 ? -18.655 -6.507 10.099 1.00 97.19 238 SER A O 1
ATOM 1833 N N . LYS A 1 239 ? -17.322 -5.072 8.988 1.00 97.88 239 LYS A N 1
ATOM 1834 C CA . LYS A 1 239 ? -16.694 -6.049 8.083 1.00 97.88 239 LYS A CA 1
ATOM 1835 C C . LYS A 1 239 ? -15.379 -6.613 8.619 1.00 97.88 239 LYS A C 1
ATOM 1837 O O . LYS A 1 239 ? -14.816 -7.521 8.009 1.00 97.88 239 LYS A O 1
ATOM 1842 N N . LEU A 1 240 ? -14.886 -6.092 9.742 1.00 98.31 240 LEU A N 1
ATOM 1843 C CA . LEU A 1 240 ? -13.627 -6.504 10.347 1.00 98.31 240 LEU A CA 1
ATOM 1844 C C . LEU A 1 240 ? -13.856 -7.524 11.456 1.00 98.31 240 LEU A C 1
ATOM 1846 O O . LEU A 1 240 ? -14.747 -7.380 12.297 1.00 98.31 240 LEU A O 1
ATOM 1850 N N . ASN A 1 241 ? -13.004 -8.547 11.466 1.00 96.50 241 ASN A N 1
ATOM 1851 C CA . ASN A 1 241 ? -12.955 -9.560 12.509 1.00 96.50 241 ASN A CA 1
ATOM 1852 C C . ASN A 1 241 ? -11.499 -9.955 12.768 1.00 96.50 241 ASN A C 1
ATOM 1854 O O . ASN A 1 241 ? -10.717 -10.121 11.831 1.00 96.50 241 ASN A O 1
ATOM 1858 N N . ILE A 1 242 ? -11.148 -10.132 14.041 1.00 97.69 242 ILE A N 1
ATOM 1859 C CA . ILE A 1 242 ? -9.873 -10.739 14.429 1.00 97.69 242 ILE A CA 1
ATOM 1860 C C . ILE A 1 242 ? -10.028 -12.258 14.333 1.00 97.69 242 ILE A C 1
ATOM 1862 O O . ILE A 1 242 ? -10.893 -12.848 14.979 1.00 97.69 242 ILE A O 1
ATOM 1866 N N . ILE A 1 243 ? -9.180 -12.889 13.527 1.00 97.81 243 ILE A N 1
ATOM 1867 C CA . ILE A 1 243 ? -9.116 -14.336 13.354 1.00 97.81 243 ILE A CA 1
ATOM 1868 C C . ILE A 1 243 ? -8.272 -14.937 14.479 1.00 97.81 243 ILE A C 1
ATOM 1870 O O . ILE A 1 243 ? -7.075 -14.669 14.587 1.00 97.81 243 ILE A O 1
ATOM 1874 N N . THR A 1 244 ? -8.901 -15.783 15.292 1.00 97.62 244 THR A N 1
ATOM 1875 C CA . THR A 1 244 ? -8.271 -16.544 16.380 1.00 97.62 244 THR A CA 1
ATOM 1876 C C . THR A 1 244 ? -8.230 -18.039 16.047 1.00 97.62 244 THR A C 1
ATOM 1878 O O . THR A 1 244 ? -8.767 -18.491 15.030 1.00 97.62 244 THR A O 1
ATOM 1881 N N . ALA A 1 245 ? -7.625 -18.834 16.934 1.00 97.12 245 ALA A N 1
ATOM 1882 C CA . ALA A 1 245 ? -7.627 -20.295 16.831 1.00 97.12 245 ALA A CA 1
ATOM 1883 C C . ALA A 1 245 ? -9.031 -20.927 16.959 1.00 97.12 245 ALA A C 1
ATOM 1885 O O . ALA A 1 245 ? -9.193 -22.105 16.656 1.00 97.12 245 ALA A O 1
ATOM 1886 N N . ASP A 1 246 ? -10.051 -20.159 17.361 1.00 96.69 246 ASP A N 1
ATOM 1887 C CA . ASP A 1 246 ? -11.435 -20.645 17.430 1.00 96.69 246 ASP A CA 1
ATOM 1888 C C . ASP A 1 246 ? -11.998 -20.979 16.040 1.00 96.69 246 ASP A C 1
ATOM 1890 O O . ASP A 1 246 ? -12.897 -21.809 15.911 1.00 96.69 246 ASP A O 1
ATOM 1894 N N . VAL A 1 247 ? -11.467 -20.335 14.994 1.00 96.81 247 VAL A N 1
ATOM 1895 C CA . VAL A 1 247 ? -11.911 -20.501 13.600 1.00 96.81 247 VAL A CA 1
ATOM 1896 C C . VAL A 1 247 ? -10.777 -20.849 12.632 1.00 96.81 247 VAL A C 1
ATOM 1898 O O . VAL A 1 247 ? -11.051 -21.240 11.498 1.00 96.81 247 VAL A O 1
ATOM 1901 N N . ALA A 1 248 ? -9.513 -20.715 13.047 1.00 96.69 248 ALA A N 1
ATOM 1902 C CA . ALA A 1 248 ? -8.346 -20.964 12.206 1.00 96.69 248 ALA A CA 1
ATOM 1903 C C . ALA A 1 248 ? -7.420 -22.043 12.782 1.00 96.69 248 ALA A C 1
ATOM 1905 O O . ALA A 1 248 ? -7.104 -22.054 13.968 1.00 96.69 248 ALA A O 1
ATOM 1906 N N . GLY A 1 249 ? -6.895 -22.895 11.900 1.00 96.56 249 GLY A N 1
ATOM 1907 C CA . GLY A 1 249 ? -5.951 -23.953 12.259 1.00 96.56 249 GLY A CA 1
ATOM 1908 C C . GLY A 1 249 ? -6.618 -25.293 12.597 1.00 96.56 249 GLY A C 1
ATOM 1909 O O . GLY A 1 249 ? -7.822 -25.468 12.404 1.00 96.56 249 GLY A O 1
ATOM 1910 N N . PRO A 1 250 ? -5.823 -26.288 13.025 1.00 97.62 250 PRO A N 1
ATOM 1911 C CA . PRO A 1 250 ? -6.336 -27.596 13.412 1.00 97.62 250 PRO A CA 1
ATOM 1912 C C . PRO A 1 250 ? -7.014 -27.553 14.789 1.00 97.62 250 PRO A C 1
ATOM 1914 O O . PRO A 1 250 ? -6.716 -26.710 15.627 1.00 97.62 250 PRO A O 1
ATOM 1917 N N . THR A 1 251 ? -7.855 -28.545 15.080 1.00 97.50 251 THR A N 1
ATOM 1918 C CA . THR A 1 251 ? -8.546 -28.686 16.377 1.00 97.50 251 THR A CA 1
ATOM 1919 C C . THR A 1 251 ? -7.654 -29.247 17.497 1.00 97.50 251 THR A C 1
ATOM 1921 O O . THR A 1 251 ? -8.157 -29.815 18.467 1.00 97.50 251 THR A O 1
ATOM 1924 N N . TYR A 1 252 ? -6.330 -29.197 17.346 1.00 96.31 252 TYR A N 1
ATOM 1925 C CA . TYR A 1 252 ? -5.371 -29.780 18.281 1.00 96.31 252 TYR A CA 1
ATOM 1926 C C . TYR A 1 252 ? -4.059 -28.994 18.302 1.00 96.31 252 TYR A C 1
ATOM 1928 O O . TYR A 1 252 ? -3.740 -28.256 17.375 1.00 96.31 252 TYR A O 1
ATOM 1936 N N . VAL A 1 253 ? -3.267 -29.219 19.351 1.00 97.00 253 VAL A N 1
ATOM 1937 C CA . VAL A 1 253 ? -1.900 -28.703 19.487 1.00 97.00 253 VAL A CA 1
ATOM 1938 C C . VAL A 1 253 ? -0.926 -29.858 19.696 1.00 97.00 253 VAL A C 1
ATOM 1940 O O . VAL A 1 253 ? -1.285 -30.880 20.289 1.00 97.00 253 VAL A O 1
ATOM 1943 N N . LEU A 1 254 ? 0.302 -29.701 19.206 1.00 96.12 254 LEU A N 1
ATOM 1944 C CA . LEU A 1 254 ? 1.398 -30.623 19.502 1.00 96.12 254 LEU A CA 1
ATOM 1945 C C . LEU A 1 254 ? 1.991 -30.274 20.874 1.00 96.12 254 LEU A C 1
ATOM 1947 O O . LEU A 1 254 ? 2.048 -29.100 21.238 1.00 96.12 254 LEU A O 1
ATOM 1951 N N . LYS A 1 255 ? 2.387 -31.295 21.634 1.00 90.31 255 LYS A N 1
ATOM 1952 C CA . LYS A 1 255 ? 3.015 -31.169 22.954 1.00 90.31 255 LYS A CA 1
ATOM 1953 C C . LYS A 1 255 ? 4.433 -31.706 22.918 1.00 90.31 255 LYS A C 1
ATOM 1955 O O . LYS A 1 255 ? 4.640 -32.702 22.188 1.00 90.31 255 LYS A O 1
#

pLDDT: mean 98.13, std 1.25, range [90.31, 98.94]

Radius of gyration: 17.69 Å; chains: 1; bounding box: 42×52×48 Å